Protein AF-A0A2S3ZKL9-F1 (afdb_monomer_lite)

pLDDT: mean 86.56, std 13.94, range [31.89, 98.69]

Foldseek 3Di:
DPPQDQAQEWEQDQDPPDQASIAGLAQAPSGDPDHDDPPPNVDDPVLSVLRSVLNVVVNVQCVVPVRDHPDLVSLLVSQLSQLLSQLVVLVRNFNSHAYWYPADANVNSHHPCVVVVVPDPPPPPPWDWDQDPVRDTDTDDDDDDDLLRVLVVDDPVRLCVVCVPPPLVVAADDPLDDAQEWEQAADPDAFSIFRLHQHPPCPGRDDDVVSQVDDPVLRVLRVVLNVVPNPPPDDHSCNSSSSSNSLSVSSNSSTSRHHYTPDDHHNCSSHDDPSRVSSSVSVVVV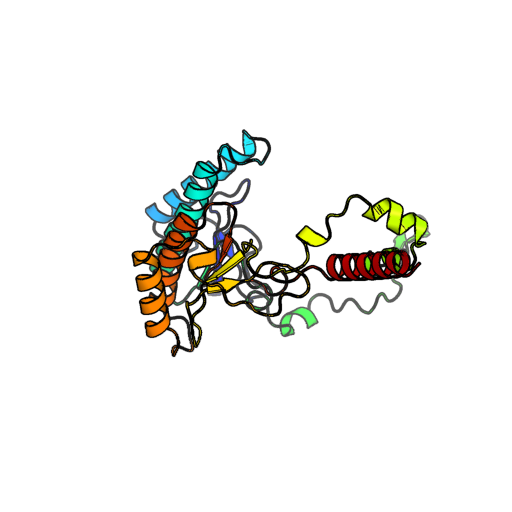VVVVVVD

Sequence (293 aa):
MNLDAYPTRVILMAEYCAGLPLWDRSPSPDAWGGPLPRGVLGLSDDLENRLVGWNSRYELLMGQNHQEWPSPAEHLAFVVDGHLLAAELQQEFGSAVVVLYLDADAERSRAPEASRASQTATPPAAAWHAVGGDGQTFSPAPPRSSIVEQMWAMPDAEFRAMTRTVDVAAWVWTPGRTPTRILLEPRDGGLPLRNRSPLLDLVDDRLEPAVLGLSGPLVGRLADWNERWIAVTEPTLGYLIDGHDLAAAVQTEVGPDIQVLFPEADRATSQPSNEMRQMLHRVQALRAADGSE

Secondary structure (DSSP, 8-state):
-------SEEEE---TT-SS-EEE--S-TT--SSBPPTTSS---HHHHHHHHHHHHHHHHHHHHTTT--S-HHHHHHHHHHHHHHHHHHHHHHGGGSEEEES---TTTTSPPGGGGGGS----TT----EEPTTS-EE-PPPPPPPHHHHHHHS-HHHHHHHHTT--GGGTB--TTPPPSEEEE---SSS-SEEE----BT----B--HHHHT--HHHHHHHHHHHHHHTT-SS--HHHHHHHHHHHHHHHHHH-TTSEEE-S---TTTTS--HHHHHHHHHHHHHHHHHTT-

Organism: NCBI:txid1259217

Structure (mmCIF, N/CA/C/O backbone):
data_AF-A0A2S3ZKL9-F1
#
_entry.id   AF-A0A2S3ZKL9-F1
#
loop_
_atom_site.group_PDB
_atom_site.id
_atom_site.type_symbol
_atom_site.label_atom_id
_atom_site.label_alt_id
_atom_site.label_comp_id
_atom_site.label_asym_id
_atom_site.label_entity_id
_atom_site.label_seq_id
_atom_site.pdbx_PDB_ins_code
_atom_site.Cartn_x
_atom_site.Cartn_y
_atom_site.Cartn_z
_atom_site.occupancy
_atom_site.B_iso_or_equiv
_atom_site.auth_seq_id
_atom_site.auth_comp_id
_atom_site.auth_asym_id
_atom_site.auth_atom_id
_atom_site.pdbx_PDB_model_num
ATOM 1 N N . MET A 1 1 ? -5.660 -30.477 23.993 1.00 31.89 1 MET A N 1
ATOM 2 C CA . MET A 1 1 ? -6.318 -29.414 23.216 1.00 31.89 1 MET A CA 1
ATOM 3 C C . MET A 1 1 ? -5.189 -28.650 22.556 1.00 31.89 1 MET A C 1
ATOM 5 O O . MET A 1 1 ? -4.508 -27.909 23.249 1.00 31.89 1 MET A O 1
ATOM 9 N N . ASN A 1 2 ? -4.873 -28.983 21.301 1.00 34.25 2 ASN A N 1
ATOM 10 C CA . ASN A 1 2 ? -3.965 -28.156 20.509 1.00 34.25 2 ASN A CA 1
ATOM 11 C C . ASN A 1 2 ? -4.710 -26.838 20.323 1.00 34.25 2 ASN A C 1
ATOM 13 O O . ASN A 1 2 ? -5.848 -26.860 19.865 1.00 34.25 2 ASN A O 1
ATOM 17 N N . LEU A 1 3 ? -4.138 -25.730 20.781 1.00 44.03 3 LEU A N 1
ATOM 18 C CA . LEU A 1 3 ? -4.583 -24.434 20.295 1.00 44.03 3 LEU A CA 1
ATOM 19 C C . LEU A 1 3 ? -4.247 -24.462 18.804 1.00 44.03 3 LEU A C 1
ATOM 21 O O . LEU A 1 3 ? -3.063 -24.488 18.470 1.00 44.03 3 LEU A O 1
ATOM 25 N N . ASP A 1 4 ? -5.254 -24.562 17.935 1.00 56.19 4 ASP A N 1
ATOM 26 C CA . ASP A 1 4 ? -5.058 -24.228 16.526 1.00 56.19 4 ASP A CA 1
ATOM 27 C C . ASP A 1 4 ? -4.389 -22.849 16.520 1.00 56.19 4 ASP A C 1
ATOM 29 O O . ASP A 1 4 ? -4.858 -21.932 17.203 1.00 56.19 4 ASP A O 1
ATOM 33 N N . ALA A 1 5 ? -3.210 -22.747 15.905 1.00 70.69 5 ALA A N 1
ATOM 34 C CA . ALA A 1 5 ? -2.391 -21.549 15.992 1.00 70.69 5 ALA A CA 1
ATOM 35 C C . ALA A 1 5 ? -3.193 -20.366 15.434 1.00 70.69 5 ALA A C 1
ATOM 37 O O . ALA A 1 5 ? -3.471 -20.304 14.240 1.00 70.69 5 ALA A O 1
ATOM 38 N N . TYR A 1 6 ? -3.617 -19.456 16.311 1.00 86.00 6 TYR A N 1
ATOM 39 C CA . TYR A 1 6 ? -4.351 -18.270 15.895 1.00 86.00 6 TYR A CA 1
ATOM 40 C C . TYR A 1 6 ? -3.386 -17.307 15.182 1.00 86.00 6 TYR A C 1
ATOM 42 O O . TYR A 1 6 ? -2.267 -17.122 15.682 1.00 86.00 6 TYR A O 1
ATOM 50 N N . PRO A 1 7 ? -3.775 -16.693 14.047 1.00 92.12 7 PRO A N 1
ATOM 51 C CA . PRO A 1 7 ? -2.887 -15.810 13.307 1.00 92.12 7 PRO A CA 1
ATOM 52 C C . PRO A 1 7 ? -2.408 -14.636 14.159 1.00 92.12 7 PRO A C 1
ATOM 54 O O . PRO A 1 7 ? -3.172 -13.984 14.858 1.00 92.12 7 PRO A O 1
ATOM 57 N N . THR A 1 8 ? -1.125 -14.336 14.056 1.00 93.19 8 THR A N 1
ATOM 58 C CA . THR A 1 8 ? -0.480 -13.114 14.555 1.00 93.19 8 THR A CA 1
ATOM 59 C C . THR A 1 8 ? -0.390 -12.031 13.481 1.00 93.19 8 THR A C 1
ATOM 61 O O . THR A 1 8 ? -0.108 -10.872 13.789 1.00 93.19 8 THR A O 1
ATOM 64 N N . ARG A 1 9 ? -0.598 -12.392 12.207 1.00 94.69 9 ARG A N 1
ATOM 65 C CA . ARG A 1 9 ? -0.552 -11.478 11.060 1.00 94.69 9 ARG A CA 1
ATOM 66 C C . ARG A 1 9 ? -1.563 -11.924 10.015 1.00 94.69 9 ARG A C 1
ATOM 68 O O . ARG A 1 9 ? -1.542 -13.081 9.601 1.00 94.69 9 ARG A O 1
ATOM 75 N N . VAL A 1 10 ? -2.402 -11.003 9.563 1.00 96.00 10 VAL A N 1
ATOM 76 C CA . VAL A 1 10 ? -3.399 -11.262 8.522 1.00 96.00 10 VAL A CA 1
ATOM 77 C C . VAL A 1 10 ? -3.278 -10.183 7.462 1.00 96.00 10 VAL A C 1
ATOM 79 O O . VAL A 1 10 ? -3.229 -9.001 7.791 1.00 96.00 10 VAL A O 1
ATOM 82 N N . ILE A 1 11 ? -3.236 -10.579 6.192 1.00 96.50 11 ILE A N 1
ATOM 83 C CA . ILE A 1 11 ? -3.301 -9.635 5.076 1.00 96.50 11 ILE A CA 1
ATOM 84 C C . ILE A 1 11 ? -4.691 -9.636 4.453 1.00 96.50 11 ILE A C 1
ATOM 86 O O . ILE A 1 11 ? -5.211 -10.690 4.085 1.00 96.50 11 ILE A O 1
ATOM 90 N N . LEU A 1 12 ? -5.259 -8.439 4.323 1.00 97.38 12 LEU A N 1
ATOM 91 C CA . LEU A 1 12 ? -6.400 -8.149 3.472 1.00 97.38 12 LEU A CA 1
ATOM 92 C C . LEU A 1 12 ? -5.893 -7.886 2.052 1.00 97.38 12 LEU A C 1
ATOM 94 O O . LEU A 1 12 ? -5.135 -6.945 1.811 1.00 97.38 12 LEU A O 1
ATOM 98 N N . MET A 1 13 ? -6.311 -8.717 1.104 1.00 94.56 13 MET A N 1
ATOM 99 C CA . MET A 1 13 ? -6.009 -8.522 -0.312 1.00 94.56 13 MET A CA 1
ATOM 100 C C . MET A 1 13 ? -7.147 -9.038 -1.175 1.00 94.56 13 MET A C 1
ATOM 102 O O . MET A 1 13 ? -7.748 -10.063 -0.868 1.00 94.56 13 MET A O 1
ATOM 106 N N . ALA A 1 14 ? -7.434 -8.320 -2.256 1.00 93.12 14 ALA A N 1
ATOM 107 C CA . ALA A 1 14 ? -8.424 -8.758 -3.222 1.00 93.12 14 ALA A CA 1
ATOM 108 C C . ALA A 1 14 ? -7.974 -10.077 -3.866 1.00 93.12 14 ALA A C 1
ATOM 110 O O . ALA A 1 14 ? -6.808 -10.212 -4.239 1.00 93.12 14 ALA A O 1
ATOM 111 N N . GLU A 1 15 ? -8.880 -11.041 -3.973 1.00 89.94 15 GLU A N 1
ATOM 112 C CA . GLU A 1 15 ? -8.554 -12.414 -4.350 1.00 89.94 15 GLU A CA 1
ATOM 113 C C . GLU A 1 15 ? -9.659 -13.014 -5.217 1.00 89.94 15 GLU A C 1
ATOM 115 O O . GLU A 1 15 ? -10.841 -12.737 -5.011 1.00 89.94 15 GLU A O 1
ATOM 120 N N . TYR A 1 16 ? -9.284 -13.862 -6.174 1.00 86.69 16 TYR A N 1
ATOM 121 C CA . TYR A 1 16 ? -10.258 -14.559 -7.009 1.00 86.69 16 TYR A CA 1
ATOM 122 C C . TYR A 1 16 ? -10.747 -15.843 -6.342 1.00 86.69 16 TYR A C 1
ATOM 124 O O . TYR A 1 16 ? -9.966 -16.643 -5.832 1.00 86.69 16 TYR A O 1
ATOM 132 N N . CYS A 1 17 ? -12.048 -16.099 -6.458 1.00 83.56 17 CYS A N 1
ATOM 133 C CA . CYS A 1 17 ? -12.722 -17.282 -5.930 1.00 83.56 17 CYS A CA 1
ATOM 134 C C . CYS A 1 17 ? -12.582 -17.435 -4.404 1.00 83.56 17 CYS A C 1
ATOM 136 O O . CYS A 1 17 ? -12.670 -18.552 -3.884 1.00 83.56 17 CYS A O 1
ATOM 138 N N . ALA A 1 18 ? -12.377 -16.331 -3.680 1.00 80.50 18 ALA A N 1
ATOM 139 C CA . ALA A 1 18 ? -12.234 -16.331 -2.230 1.00 80.50 18 ALA A CA 1
ATOM 140 C C . ALA A 1 18 ? -13.485 -15.756 -1.561 1.00 80.50 18 ALA A C 1
ATOM 142 O O . ALA A 1 18 ? -13.911 -14.638 -1.844 1.00 80.50 18 ALA A O 1
ATOM 143 N N . GLY A 1 19 ? -14.058 -16.521 -0.626 1.00 79.25 19 GLY A N 1
ATOM 144 C CA . GLY A 1 19 ? -15.182 -16.049 0.182 1.00 79.25 19 GLY A CA 1
ATOM 145 C C . GLY A 1 19 ? -14.772 -14.902 1.107 1.00 79.25 19 GLY A C 1
ATOM 146 O O . GLY A 1 19 ? -15.416 -13.861 1.113 1.00 79.25 19 GLY A O 1
ATOM 147 N N . LEU A 1 20 ? -13.684 -15.081 1.860 1.00 92.12 20 LEU A N 1
ATOM 148 C CA . LEU A 1 20 ? -13.114 -14.061 2.737 1.00 92.12 20 LEU A CA 1
ATOM 149 C C . LEU A 1 20 ? -11.711 -13.690 2.210 1.00 92.12 20 LEU A C 1
ATOM 151 O O . LEU A 1 20 ? -10.867 -14.582 2.109 1.00 92.12 20 LEU A O 1
ATOM 155 N N . PRO A 1 21 ? -11.443 -12.415 1.867 1.00 95.25 21 PRO A N 1
ATOM 156 C CA . PRO A 1 21 ? -10.188 -11.960 1.247 1.00 95.25 21 PRO A CA 1
ATOM 157 C C . PRO A 1 21 ? -9.033 -11.806 2.256 1.00 95.25 21 PRO A C 1
ATOM 159 O O . PRO A 1 21 ? -8.275 -10.837 2.218 1.00 95.25 21 PRO A O 1
ATOM 162 N N . LEU A 1 22 ? -8.930 -12.732 3.211 1.00 95.81 22 LEU A N 1
ATOM 163 C CA . LEU A 1 22 ? -7.957 -12.689 4.299 1.00 95.81 22 LEU A CA 1
ATOM 164 C C . LEU A 1 22 ? -7.012 -13.872 4.206 1.00 95.81 22 LEU A C 1
ATOM 166 O O . LEU A 1 22 ? -7.456 -15.012 4.109 1.00 95.81 22 LEU A O 1
ATOM 170 N N . TRP A 1 23 ? -5.716 -13.610 4.308 1.00 94.50 23 TRP A N 1
ATOM 171 C CA . TRP A 1 23 ? -4.699 -14.653 4.319 1.00 94.50 23 TRP A CA 1
ATOM 172 C C . TRP A 1 23 ? -3.857 -14.592 5.582 1.00 94.50 23 TRP A C 1
ATOM 174 O O . TRP A 1 23 ? -3.465 -13.512 6.028 1.00 94.50 23 TRP A O 1
ATOM 184 N N . ASP A 1 24 ? -3.516 -15.765 6.106 1.00 93.88 24 ASP A N 1
ATOM 185 C CA . ASP A 1 24 ? -2.546 -15.887 7.185 1.00 93.88 24 ASP A CA 1
ATOM 186 C C . ASP A 1 24 ? -1.135 -15.553 6.666 1.00 93.88 24 ASP A C 1
ATOM 188 O O . ASP A 1 24 ? -0.684 -16.030 5.614 1.00 93.88 24 ASP A O 1
ATOM 192 N N . ARG A 1 25 ? -0.453 -14.663 7.386 1.00 93.31 25 ARG A N 1
ATOM 193 C CA . ARG A 1 25 ? 0.933 -14.244 7.136 1.00 93.31 25 ARG A CA 1
ATOM 194 C C . ARG A 1 25 ? 1.793 -14.382 8.386 1.00 93.31 25 ARG A C 1
ATOM 196 O O . ARG A 1 25 ? 2.840 -13.745 8.492 1.00 93.31 25 ARG A O 1
ATOM 203 N N . SER A 1 26 ? 1.360 -15.183 9.354 1.00 92.88 26 SER A N 1
ATOM 204 C CA . SER A 1 26 ? 2.142 -15.466 10.545 1.00 92.88 26 SER A CA 1
ATOM 205 C C . SER A 1 26 ? 3.482 -16.116 10.205 1.00 92.88 26 SER A C 1
ATOM 207 O O . SER A 1 26 ? 3.537 -16.999 9.348 1.00 92.88 26 SER A O 1
ATOM 209 N N . PRO A 1 27 ? 4.565 -15.765 10.925 1.00 90.69 27 PRO A N 1
ATOM 210 C CA . PRO A 1 27 ? 5.861 -16.423 10.803 1.00 90.69 27 PRO A CA 1
ATOM 211 C C . PRO A 1 27 ? 5.839 -17.794 11.498 1.00 90.69 27 PRO A C 1
ATOM 213 O O . PRO A 1 27 ? 6.592 -18.054 12.436 1.00 90.69 27 PRO A O 1
ATOM 216 N N . SER A 1 28 ? 4.951 -18.679 11.051 1.00 85.75 28 SER A N 1
ATOM 217 C CA . SER A 1 28 ? 4.731 -20.014 11.600 1.00 85.75 28 SER A CA 1
ATOM 218 C C . SER A 1 28 ? 4.780 -21.054 10.480 1.00 85.75 28 SER A C 1
ATOM 220 O O . SER A 1 28 ? 4.220 -20.813 9.411 1.00 85.75 28 SER A O 1
ATOM 222 N N . PRO A 1 29 ? 5.421 -22.221 10.686 1.00 80.44 29 PRO A N 1
ATOM 223 C CA . PRO A 1 29 ? 5.305 -23.334 9.743 1.00 80.44 29 PRO A CA 1
ATOM 224 C C . PRO A 1 29 ? 3.872 -23.885 9.666 1.00 80.44 29 PRO A C 1
ATOM 226 O O . PRO A 1 29 ? 3.534 -24.536 8.683 1.00 80.44 29 PRO A O 1
ATOM 229 N N . ASP A 1 30 ? 3.050 -23.599 10.679 1.00 81.94 30 ASP A N 1
ATOM 230 C CA . ASP A 1 30 ? 1.651 -24.017 10.776 1.00 81.94 30 ASP A CA 1
ATOM 231 C C . ASP A 1 30 ? 0.679 -22.933 10.273 1.00 81.94 30 ASP A C 1
ATOM 233 O O . ASP A 1 30 ? -0.522 -23.024 10.519 1.00 81.94 30 ASP A O 1
ATOM 237 N N . ALA A 1 31 ? 1.187 -21.886 9.607 1.00 82.38 31 ALA A N 1
ATOM 238 C CA . ALA A 1 31 ? 0.352 -20.837 9.029 1.00 82.38 31 ALA A CA 1
ATOM 239 C C . ALA A 1 31 ? -0.621 -21.414 7.989 1.00 82.38 31 ALA A C 1
ATOM 241 O O . ALA A 1 31 ? -0.289 -22.329 7.227 1.00 82.38 31 ALA A O 1
ATOM 242 N N . TRP A 1 32 ? -1.830 -20.861 7.941 1.00 82.44 32 TRP A N 1
ATOM 243 C CA . TRP A 1 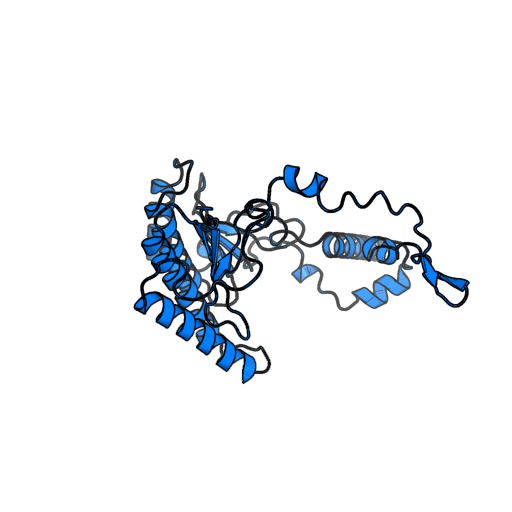32 ? -2.886 -21.364 7.069 1.00 82.44 32 TRP A CA 1
ATOM 244 C C . TRP A 1 32 ? -2.518 -21.213 5.578 1.00 82.44 32 TRP A C 1
ATOM 246 O O . TRP A 1 32 ? -2.242 -20.120 5.087 1.00 82.44 32 TRP A O 1
ATOM 256 N N . GLY A 1 33 ? -2.545 -22.319 4.826 1.00 74.00 33 GLY A N 1
ATOM 257 C CA . GLY A 1 33 ? -2.081 -22.398 3.430 1.00 74.00 33 GLY A CA 1
ATOM 258 C C . GLY A 1 33 ? -3.048 -21.871 2.358 1.00 74.00 33 GLY A C 1
ATOM 259 O O . GLY A 1 33 ? -3.022 -22.361 1.231 1.00 74.00 33 GLY A O 1
ATOM 260 N N . GLY A 1 34 ? -3.924 -20.922 2.689 1.00 84.06 34 GLY A N 1
ATOM 261 C CA . GLY A 1 34 ? -5.003 -20.439 1.818 1.00 84.06 34 GLY A CA 1
ATOM 262 C C . GLY A 1 34 ? -5.734 -19.218 2.390 1.00 84.06 34 GLY A C 1
ATOM 263 O O . GLY A 1 34 ? -5.342 -18.717 3.448 1.00 84.06 34 GLY A O 1
ATOM 264 N N . PRO A 1 35 ? -6.821 -18.760 1.744 1.00 88.62 35 PRO A N 1
ATOM 265 C CA . PRO A 1 35 ? -7.733 -17.811 2.363 1.00 88.62 35 PRO A CA 1
ATOM 266 C C . PRO A 1 35 ? -8.326 -18.393 3.652 1.00 88.62 35 PRO A C 1
ATOM 268 O O . PRO A 1 35 ? -8.670 -19.580 3.722 1.00 88.62 35 PRO A O 1
ATOM 271 N N . LEU A 1 36 ? -8.436 -17.553 4.673 1.00 91.19 36 LEU A N 1
ATOM 272 C CA . LEU A 1 36 ? -9.003 -17.904 5.967 1.00 91.19 36 LEU A CA 1
ATOM 273 C C . LEU A 1 36 ? -10.521 -18.109 5.830 1.00 91.19 36 LEU A C 1
ATOM 275 O O . LEU A 1 36 ? -11.183 -17.324 5.148 1.00 91.19 36 LEU A O 1
ATOM 279 N N . PRO A 1 37 ? -11.114 -19.140 6.457 1.00 89.56 37 PRO A N 1
ATOM 280 C CA . PRO A 1 37 ? -12.554 -19.341 6.387 1.00 89.56 37 PRO A CA 1
ATOM 281 C C . PRO A 1 37 ? -13.298 -18.344 7.284 1.00 89.56 37 PRO A C 1
ATOM 283 O O . PRO A 1 37 ? -12.782 -17.879 8.302 1.00 89.56 37 PRO A O 1
ATOM 286 N N . ARG A 1 38 ? -14.561 -18.088 6.942 1.00 92.00 38 ARG A N 1
ATOM 287 C CA . ARG A 1 38 ? -15.494 -17.330 7.784 1.00 92.00 38 ARG A CA 1
ATOM 288 C C . ARG A 1 38 ? -15.697 -17.990 9.149 1.00 92.00 38 ARG A C 1
ATOM 290 O O . ARG A 1 38 ? -15.708 -19.216 9.252 1.00 92.00 38 ARG A O 1
ATOM 297 N N . GLY A 1 39 ? -15.877 -17.175 10.182 1.00 88.94 39 GLY A N 1
ATOM 298 C CA . GLY A 1 39 ? -16.153 -17.576 11.562 1.00 88.94 39 GLY A CA 1
ATOM 299 C C . GLY A 1 39 ? -14.946 -18.103 12.346 1.00 88.94 39 GLY A C 1
ATOM 300 O O . GLY A 1 39 ? -15.047 -18.295 13.554 1.00 88.94 39 GLY A O 1
ATOM 301 N N . VAL A 1 40 ? -13.796 -18.321 11.701 1.00 89.00 40 VAL A N 1
ATOM 302 C CA . VAL A 1 40 ? -12.605 -18.908 12.351 1.00 89.00 40 VAL A CA 1
ATOM 303 C C . VAL A 1 40 ? -11.801 -17.855 13.114 1.00 89.00 40 VAL A C 1
ATOM 305 O O . VAL A 1 40 ? -11.123 -18.162 14.091 1.00 89.00 40 VAL A O 1
ATOM 308 N N . LEU A 1 41 ? -11.912 -16.597 12.690 1.00 90.00 41 LEU A N 1
ATOM 309 C CA . LEU A 1 41 ? -11.180 -15.470 13.259 1.00 90.00 41 LEU A CA 1
ATOM 310 C C . LEU A 1 41 ? -11.923 -14.793 14.416 1.00 90.00 41 LEU A C 1
ATOM 312 O O . LEU A 1 41 ? -11.339 -13.952 15.088 1.00 90.00 41 LEU A O 1
ATOM 316 N N . GLY A 1 42 ? -13.178 -15.169 14.682 1.00 91.25 42 GLY A N 1
ATOM 317 C CA . GLY A 1 42 ? -13.992 -14.532 15.722 1.00 91.25 42 GLY A CA 1
ATOM 318 C C . GLY A 1 42 ? -14.384 -13.085 15.403 1.00 91.25 42 GLY A C 1
ATOM 319 O O . GLY A 1 42 ? -14.698 -12.337 16.325 1.00 91.25 42 GLY A O 1
ATOM 320 N N . LEU A 1 43 ? -14.349 -12.706 14.121 1.00 95.00 43 LEU A N 1
ATOM 321 C CA . LEU A 1 43 ? -14.832 -11.417 13.635 1.00 95.00 43 LEU A CA 1
ATOM 322 C C . LEU A 1 43 ? -16.360 -11.344 13.717 1.00 95.00 43 LEU A C 1
ATOM 324 O O . LEU A 1 43 ? -17.050 -12.368 13.713 1.00 95.00 43 LEU A O 1
ATOM 328 N N . SER A 1 44 ? -16.896 -10.130 13.761 1.00 97.19 44 SER A N 1
ATOM 329 C CA . SER A 1 44 ? -18.333 -9.908 13.677 1.00 97.19 44 SER A CA 1
ATOM 330 C C . SER A 1 44 ? -18.882 -10.305 12.302 1.00 97.19 44 SER A C 1
ATOM 332 O O . SER A 1 44 ? -18.244 -10.113 11.263 1.00 97.19 44 SER A O 1
ATOM 334 N N . ASP A 1 45 ? -20.115 -10.820 12.283 1.00 96.75 45 ASP A N 1
ATOM 335 C CA . ASP A 1 45 ? -20.797 -11.180 11.032 1.00 96.75 45 ASP A CA 1
ATOM 336 C C . ASP A 1 45 ? -20.923 -9.977 10.082 1.00 96.75 45 ASP A C 1
ATOM 338 O O . ASP A 1 45 ? -20.875 -10.143 8.862 1.00 96.75 45 ASP A O 1
ATOM 342 N N . ASP A 1 46 ? -21.094 -8.769 10.630 1.00 97.69 46 ASP A N 1
ATOM 343 C CA . ASP A 1 46 ? -21.197 -7.534 9.851 1.00 97.69 46 ASP A CA 1
ATOM 344 C C . ASP A 1 46 ? -19.895 -7.238 9.098 1.00 97.69 46 ASP A C 1
ATOM 346 O O . ASP A 1 46 ? -19.916 -7.090 7.871 1.00 97.69 46 ASP A O 1
ATOM 350 N N . LEU A 1 47 ? -18.758 -7.245 9.801 1.00 97.88 47 LEU A N 1
ATOM 351 C CA . LEU A 1 47 ? -17.457 -6.988 9.192 1.00 97.88 47 LEU A CA 1
ATOM 352 C C . LEU A 1 47 ? -17.101 -8.060 8.156 1.00 97.88 47 LEU A C 1
ATOM 354 O O . LEU A 1 47 ? -16.688 -7.727 7.043 1.00 97.88 47 LEU A O 1
ATOM 358 N N . GLU A 1 48 ? -17.335 -9.341 8.455 1.00 97.38 48 GLU A N 1
ATOM 359 C CA . GLU A 1 48 ? -17.122 -10.405 7.470 1.00 97.38 48 GLU A CA 1
ATOM 360 C C . GLU A 1 48 ? -17.967 -10.208 6.208 1.00 97.38 48 GLU A C 1
ATOM 362 O O . GLU A 1 48 ? -17.461 -10.355 5.094 1.00 97.38 48 GLU A O 1
ATOM 367 N N . ASN A 1 49 ? -19.248 -9.857 6.352 1.00 97.00 49 ASN A N 1
ATOM 368 C CA . ASN A 1 49 ? -20.121 -9.622 5.203 1.00 97.00 49 ASN A CA 1
ATOM 369 C C . ASN A 1 49 ? -19.644 -8.433 4.360 1.00 97.00 49 ASN A C 1
ATOM 371 O O . ASN A 1 49 ? -19.720 -8.483 3.130 1.00 97.00 49 ASN A O 1
ATOM 375 N N . ARG A 1 50 ? -19.118 -7.382 4.995 1.00 97.94 50 ARG A N 1
ATOM 376 C CA . ARG A 1 50 ? -18.548 -6.226 4.293 1.00 97.94 50 ARG A CA 1
ATOM 377 C C . ARG A 1 50 ? -17.261 -6.579 3.549 1.00 97.94 50 ARG A C 1
ATOM 379 O O . ARG A 1 50 ? -17.111 -6.163 2.404 1.00 97.94 50 ARG A O 1
ATOM 386 N N . LEU A 1 51 ? -16.387 -7.403 4.131 1.00 97.88 51 LEU A N 1
ATOM 387 C CA . LEU A 1 51 ? -15.178 -7.914 3.468 1.00 97.88 51 LEU A CA 1
ATOM 388 C C . LEU A 1 51 ? -15.513 -8.794 2.258 1.00 97.88 51 LEU A C 1
ATOM 390 O O . LEU A 1 51 ? -14.928 -8.630 1.187 1.00 97.88 51 LEU A O 1
ATOM 394 N N . VAL A 1 52 ? -16.496 -9.688 2.405 1.00 96.75 52 VAL A N 1
ATOM 395 C CA . VAL A 1 52 ? -17.019 -10.513 1.302 1.00 96.75 52 VAL A CA 1
ATOM 396 C C . VAL A 1 52 ? -17.579 -9.620 0.193 1.00 96.75 52 VAL A C 1
ATOM 398 O O . VAL A 1 52 ? -17.294 -9.837 -0.985 1.00 96.75 52 VAL A O 1
ATOM 401 N N . GLY A 1 53 ? -18.365 -8.601 0.552 1.00 97.06 53 GLY A N 1
ATOM 402 C CA . GLY A 1 53 ? -18.938 -7.646 -0.397 1.00 97.06 53 GLY A CA 1
ATOM 403 C C . GLY A 1 53 ? -17.871 -6.840 -1.140 1.00 97.06 53 GLY A C 1
ATOM 404 O O . GLY A 1 53 ? -17.957 -6.685 -2.359 1.00 97.06 53 GLY A O 1
ATOM 405 N N . TRP A 1 54 ? -16.836 -6.392 -0.428 1.00 97.81 54 TRP A N 1
ATOM 406 C CA . TRP A 1 54 ? -15.679 -5.717 -1.010 1.00 97.81 54 TRP A CA 1
ATOM 407 C C . TRP A 1 54 ? -14.954 -6.622 -2.017 1.00 97.81 54 TRP A C 1
ATOM 409 O O . TRP A 1 54 ? -14.774 -6.219 -3.165 1.00 97.81 54 TRP A O 1
ATOM 419 N N . ASN A 1 55 ? -14.653 -7.880 -1.670 1.00 96.81 55 ASN A N 1
ATOM 420 C CA . ASN A 1 55 ? -14.011 -8.808 -2.611 1.00 96.81 55 ASN A CA 1
ATOM 421 C C . ASN A 1 55 ? -14.912 -9.165 -3.807 1.00 96.81 55 ASN A C 1
ATOM 423 O O . ASN A 1 55 ? -14.457 -9.235 -4.944 1.00 96.81 55 ASN A O 1
ATOM 427 N N . SER A 1 56 ? -16.218 -9.316 -3.577 1.00 95.62 56 SER A N 1
ATOM 428 C CA . SER A 1 56 ? -17.186 -9.595 -4.646 1.00 95.62 56 SER A CA 1
ATOM 429 C C . SER A 1 56 ? -17.247 -8.457 -5.672 1.00 95.62 56 SER A C 1
ATOM 431 O O . SER A 1 56 ? -17.391 -8.709 -6.869 1.00 95.62 56 SER A O 1
ATOM 433 N N . ARG A 1 57 ? -17.105 -7.198 -5.227 1.00 95.69 57 ARG A N 1
ATOM 434 C CA . ARG A 1 57 ? -16.968 -6.040 -6.124 1.00 95.69 57 ARG A CA 1
ATOM 435 C C . ARG A 1 57 ? -15.700 -6.160 -6.969 1.00 95.69 57 ARG A C 1
ATOM 437 O O . ARG A 1 57 ? -15.789 -5.968 -8.176 1.00 95.69 57 ARG A O 1
ATOM 444 N N . TYR A 1 58 ? -14.558 -6.525 -6.381 1.00 95.06 58 TYR A N 1
ATOM 445 C CA . TYR A 1 58 ? -13.323 -6.759 -7.141 1.00 95.06 58 TYR A CA 1
ATOM 446 C C . TYR A 1 58 ? -13.502 -7.822 -8.226 1.00 95.06 58 TYR A C 1
A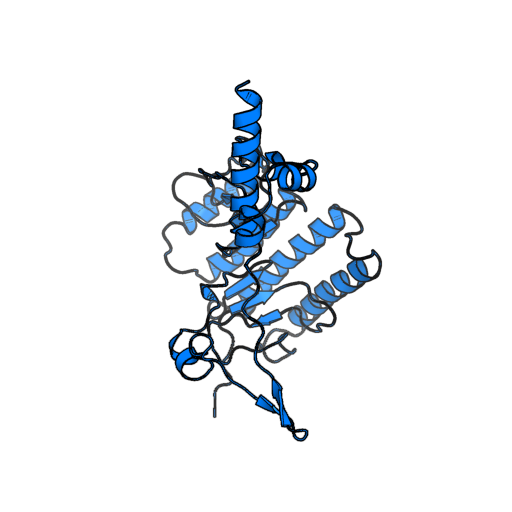TOM 448 O O . TYR A 1 58 ? -13.232 -7.551 -9.396 1.00 95.06 58 TYR A O 1
ATOM 456 N N . GLU A 1 59 ? -14.005 -9.003 -7.860 1.00 93.69 59 GLU A N 1
ATOM 457 C CA . GLU A 1 59 ? -14.193 -10.109 -8.803 1.00 93.69 59 GLU A CA 1
ATOM 458 C C . GLU A 1 59 ? -15.117 -9.724 -9.960 1.00 93.69 59 GLU A C 1
ATOM 460 O O . GLU A 1 59 ? -14.814 -10.004 -11.122 1.00 93.69 59 GLU A O 1
ATOM 465 N N . LEU A 1 60 ? -16.225 -9.042 -9.655 1.00 93.00 60 LEU A N 1
ATOM 466 C CA . LEU A 1 60 ? -17.163 -8.564 -10.663 1.00 93.00 60 LEU A CA 1
ATOM 467 C C . LEU A 1 60 ? -16.482 -7.597 -11.636 1.00 93.00 60 LEU A C 1
ATOM 469 O O . LEU A 1 60 ? -16.589 -7.766 -12.851 1.00 93.00 60 LEU A O 1
ATOM 473 N N . LEU A 1 61 ? -15.778 -6.593 -11.108 1.00 92.19 61 LEU A N 1
ATOM 474 C CA . LEU A 1 61 ? -15.166 -5.546 -11.917 1.00 92.19 61 LEU A CA 1
ATOM 475 C C . LEU A 1 61 ? -14.015 -6.084 -12.768 1.00 92.19 61 LEU A C 1
ATOM 477 O O . LEU A 1 61 ? -13.966 -5.788 -13.961 1.00 92.19 61 LEU A O 1
ATOM 481 N N . MET A 1 62 ? -13.126 -6.898 -12.198 1.00 91.25 62 MET A N 1
ATOM 482 C CA . MET A 1 62 ? -12.001 -7.473 -12.937 1.00 91.25 62 MET A CA 1
ATOM 483 C C . MET A 1 62 ? -12.447 -8.550 -13.927 1.00 91.25 62 MET A C 1
ATOM 485 O O . MET A 1 62 ? -11.919 -8.620 -15.038 1.00 91.25 62 MET A O 1
ATOM 489 N N . GLY A 1 63 ? -13.444 -9.361 -13.562 1.00 86.44 63 GLY A N 1
ATOM 490 C CA . GLY A 1 63 ? -14.007 -10.387 -14.438 1.00 86.44 63 GLY A CA 1
ATOM 491 C C . GLY A 1 63 ? -14.724 -9.802 -15.658 1.00 86.44 63 GLY A C 1
ATOM 492 O O . GLY A 1 63 ? -14.610 -10.347 -16.754 1.00 86.44 63 GLY A O 1
ATOM 493 N N . GLN A 1 64 ? -15.429 -8.678 -15.496 1.00 84.56 64 GLN A N 1
ATOM 494 C CA . GLN A 1 64 ? -16.146 -8.013 -16.592 1.00 84.56 64 GLN A CA 1
ATOM 495 C C . GLN A 1 64 ? -15.245 -7.160 -17.493 1.00 84.56 64 GLN A C 1
ATOM 497 O O . GLN A 1 64 ? -15.538 -7.023 -18.679 1.00 84.56 64 GLN A O 1
ATOM 502 N N . ASN A 1 65 ? -14.158 -6.603 -16.955 1.00 81.25 65 ASN A N 1
ATOM 503 C CA . ASN A 1 65 ? -13.306 -5.644 -17.666 1.00 81.25 65 ASN A CA 1
ATOM 504 C C . ASN A 1 65 ? -11.928 -6.210 -18.026 1.00 81.25 65 ASN A C 1
ATOM 506 O O . ASN A 1 65 ? -10.964 -5.462 -18.111 1.00 81.25 65 ASN A O 1
ATOM 510 N N . HIS A 1 66 ? -11.816 -7.524 -18.238 1.00 83.75 66 HIS A N 1
ATOM 511 C CA . HIS A 1 66 ? -10.564 -8.175 -18.650 1.00 83.75 66 HIS A CA 1
ATOM 512 C C . HIS A 1 66 ? -9.354 -7.802 -17.771 1.00 83.75 66 HIS A C 1
ATOM 514 O O . HIS A 1 66 ? -8.254 -7.617 -18.282 1.00 83.75 66 HIS A O 1
ATOM 520 N N . GLN A 1 67 ? -9.557 -7.739 -16.450 1.00 86.38 67 GLN A N 1
ATOM 521 C CA . GLN A 1 67 ? -8.544 -7.370 -15.449 1.00 86.38 67 GLN A CA 1
ATOM 522 C C . GLN A 1 67 ? -8.122 -5.889 -15.463 1.00 86.38 67 GLN A C 1
ATOM 524 O O . GLN A 1 67 ? -7.074 -5.540 -14.923 1.00 86.38 67 GLN A O 1
ATOM 529 N N . GLU A 1 68 ? -8.945 -5.005 -16.028 1.00 90.38 68 GLU A N 1
ATOM 530 C CA . GLU A 1 68 ? -8.759 -3.555 -15.958 1.00 90.38 68 GLU A CA 1
ATOM 531 C C . GLU A 1 68 ? -9.812 -2.901 -15.056 1.00 90.38 68 GLU A C 1
ATOM 533 O O . GLU A 1 68 ? -10.961 -3.336 -14.968 1.00 90.38 68 GLU A O 1
ATOM 538 N N . TRP A 1 69 ? -9.435 -1.822 -14.370 1.00 92.81 69 TRP A N 1
ATOM 539 C CA . TRP A 1 69 ? -10.399 -1.037 -13.603 1.00 92.81 69 TRP A CA 1
ATOM 540 C C . TRP A 1 69 ? -11.335 -0.266 -14.543 1.00 92.81 69 TRP A C 1
ATOM 542 O O . TRP A 1 69 ? -10.852 0.371 -15.478 1.00 92.81 69 TRP A O 1
ATOM 552 N N . PRO A 1 70 ? -12.655 -0.219 -14.271 1.00 94.31 70 PRO A N 1
ATOM 553 C CA . PRO A 1 70 ? -13.597 0.520 -15.117 1.00 94.31 70 PRO A CA 1
ATOM 554 C C . PRO A 1 70 ? -13.282 2.016 -15.213 1.00 94.31 70 PRO A C 1
ATOM 556 O O . PRO A 1 70 ? -13.615 2.672 -16.198 1.00 94.31 70 PRO A O 1
ATOM 559 N N . SER A 1 71 ? -12.698 2.581 -14.153 1.00 95.62 71 SER A N 1
ATOM 560 C CA . SER A 1 71 ? -12.220 3.959 -14.126 1.00 95.62 71 SER A CA 1
ATOM 561 C C . SER A 1 71 ? -11.185 4.167 -13.011 1.00 95.62 71 SER A C 1
ATOM 563 O O . SER A 1 71 ? -11.192 3.418 -12.029 1.00 95.62 71 SER A O 1
ATOM 565 N N . PRO A 1 72 ? -10.354 5.226 -13.093 1.00 96.44 72 PRO A N 1
ATOM 566 C CA . PRO A 1 72 ? -9.457 5.611 -12.002 1.00 96.44 72 PRO A CA 1
ATOM 567 C C . PRO A 1 72 ? -10.198 5.921 -10.692 1.00 96.44 72 PRO A C 1
ATOM 569 O O . PRO A 1 72 ? -9.717 5.585 -9.615 1.00 96.44 72 PRO A O 1
ATOM 572 N N . ALA A 1 73 ? -11.390 6.523 -10.772 1.00 97.56 73 ALA A N 1
ATOM 573 C CA . ALA A 1 73 ? -12.203 6.828 -9.594 1.00 97.56 73 ALA A CA 1
ATOM 574 C C . ALA A 1 73 ? -12.706 5.555 -8.893 1.00 97.56 73 ALA A C 1
ATOM 576 O O . ALA A 1 73 ? -12.719 5.495 -7.667 1.00 97.56 73 ALA A O 1
ATOM 577 N N . GLU A 1 74 ? -13.075 4.531 -9.666 1.00 97.06 74 GLU A N 1
ATOM 578 C CA . GLU A 1 74 ? -13.512 3.239 -9.131 1.00 97.06 74 GLU A CA 1
ATOM 579 C C . GLU A 1 74 ? -12.356 2.487 -8.465 1.00 97.06 74 GLU A C 1
ATOM 581 O O . GLU A 1 74 ? -12.520 1.959 -7.367 1.00 97.06 74 GLU A O 1
ATOM 586 N N . HIS A 1 75 ? -11.175 2.499 -9.095 1.00 97.31 75 HIS A N 1
ATOM 587 C CA . HIS A 1 75 ? -9.957 1.952 -8.500 1.00 97.31 75 HIS A CA 1
ATOM 588 C C . HIS A 1 75 ? -9.635 2.652 -7.175 1.00 97.31 75 HIS A C 1
ATOM 590 O O . HIS A 1 75 ? -9.430 1.993 -6.159 1.00 97.31 75 HIS A O 1
ATOM 596 N N . LEU A 1 76 ? -9.660 3.988 -7.166 1.00 98.31 76 LEU A N 1
ATOM 597 C CA . LEU A 1 76 ? -9.386 4.774 -5.969 1.00 98.31 76 LEU A CA 1
ATOM 598 C C . LEU A 1 76 ? -10.362 4.438 -4.838 1.00 98.31 76 LEU A C 1
ATOM 600 O O . LEU A 1 76 ? -9.928 4.150 -3.727 1.00 98.31 76 LEU A O 1
ATOM 604 N N . ALA A 1 77 ? -11.667 4.445 -5.124 1.00 98.25 77 ALA A N 1
ATOM 605 C CA . ALA A 1 77 ? -12.691 4.126 -4.135 1.00 98.25 77 ALA A CA 1
ATOM 606 C C . ALA A 1 77 ? -12.485 2.723 -3.549 1.00 98.25 77 ALA A C 1
ATOM 608 O O . ALA A 1 77 ? -12.531 2.554 -2.336 1.00 98.25 77 ALA A O 1
ATOM 609 N N . PHE A 1 78 ? -12.185 1.735 -4.395 1.00 97.88 78 PHE A N 1
ATOM 610 C CA . PHE A 1 78 ? -11.923 0.370 -3.950 1.00 97.88 78 PHE A CA 1
ATOM 611 C C . PHE A 1 78 ? -10.722 0.267 -2.997 1.00 97.88 78 PHE A C 1
ATOM 613 O O . PHE A 1 78 ? -10.800 -0.438 -1.987 1.00 97.88 78 PHE A O 1
ATOM 620 N N . VAL A 1 79 ? -9.623 0.965 -3.306 1.00 97.81 79 VAL A N 1
ATOM 621 C CA . VAL A 1 79 ? -8.411 0.945 -2.473 1.00 97.81 79 VAL A CA 1
ATOM 622 C C . VAL A 1 79 ? -8.634 1.676 -1.147 1.00 97.81 79 VAL A C 1
ATOM 624 O O . VAL A 1 79 ? -8.232 1.188 -0.092 1.00 97.81 79 VAL A O 1
ATOM 627 N N . VAL A 1 80 ? -9.330 2.816 -1.177 1.00 98.62 80 VAL A N 1
ATOM 628 C CA . VAL A 1 80 ? -9.710 3.561 0.034 1.00 98.62 80 VAL A CA 1
ATOM 629 C C . VAL A 1 80 ? -10.604 2.711 0.939 1.00 98.62 80 VAL A C 1
ATOM 631 O O . VAL A 1 80 ? -10.325 2.607 2.133 1.00 98.62 80 VAL A O 1
ATOM 634 N N . ASP A 1 81 ? -11.617 2.043 0.378 1.00 98.50 81 ASP A N 1
ATOM 635 C CA . ASP A 1 81 ? -12.486 1.125 1.125 1.00 98.50 81 ASP A CA 1
ATOM 636 C C . ASP A 1 81 ? -11.673 -0.000 1.791 1.00 98.50 81 ASP A C 1
ATOM 638 O O . ASP A 1 81 ? -11.952 -0.380 2.927 1.00 98.50 81 ASP A O 1
ATOM 642 N N . GLY A 1 82 ? -10.635 -0.507 1.115 1.00 98.31 82 GLY A N 1
ATOM 643 C CA . GLY A 1 82 ? -9.751 -1.540 1.655 1.00 98.31 82 GLY A CA 1
ATOM 644 C C . GLY A 1 82 ? -8.953 -1.085 2.882 1.00 98.31 82 GLY A C 1
ATOM 645 O O . GLY A 1 82 ? -8.881 -1.826 3.860 1.00 98.31 82 GLY A O 1
ATOM 646 N N . HIS A 1 83 ? -8.425 0.144 2.888 1.00 98.56 83 HIS A N 1
ATOM 647 C CA . HIS A 1 83 ? -7.767 0.705 4.076 1.00 98.56 83 HIS A CA 1
ATOM 648 C C . HIS A 1 83 ? -8.733 0.875 5.254 1.00 98.56 83 HIS A C 1
ATOM 650 O O . HIS A 1 83 ? -8.392 0.529 6.382 1.00 98.56 83 HIS A O 1
ATOM 656 N N . LEU A 1 84 ? -9.947 1.368 5.001 1.00 98.69 84 LEU A N 1
ATOM 657 C CA . LEU A 1 84 ? -10.951 1.542 6.055 1.00 98.69 84 LEU A CA 1
ATOM 658 C C . LEU A 1 84 ? -11.388 0.187 6.638 1.00 98.69 84 LEU A C 1
ATOM 660 O O . LEU A 1 84 ? -11.485 0.032 7.852 1.00 98.69 84 LEU A O 1
ATOM 664 N N . LEU A 1 85 ? -11.561 -0.833 5.791 1.00 98.62 85 LEU A N 1
ATOM 665 C CA . LEU A 1 85 ? -11.815 -2.205 6.243 1.00 98.62 85 LEU A CA 1
ATOM 666 C C . LEU A 1 85 ? -10.633 -2.786 7.031 1.00 98.62 85 LEU A C 1
ATOM 668 O O . LEU A 1 85 ? -10.848 -3.519 7.995 1.00 98.62 85 LEU A O 1
ATOM 672 N N . ALA A 1 86 ? -9.393 -2.452 6.664 1.00 98.56 86 ALA A N 1
ATOM 673 C CA . ALA A 1 86 ? -8.211 -2.851 7.422 1.00 98.56 86 ALA A CA 1
ATOM 674 C C . ALA A 1 86 ? -8.169 -2.201 8.819 1.00 98.56 86 ALA A C 1
ATOM 676 O O . ALA A 1 86 ? -7.805 -2.877 9.783 1.00 98.56 86 ALA A O 1
ATOM 677 N N . ALA A 1 87 ? -8.598 -0.940 8.957 1.00 98.56 87 ALA A N 1
ATOM 678 C CA . ALA A 1 87 ? -8.735 -0.272 10.254 1.00 98.56 87 ALA A CA 1
ATOM 679 C C . ALA A 1 87 ? -9.777 -0.967 11.151 1.00 98.56 87 ALA A C 1
ATOM 681 O O . ALA A 1 87 ? -9.515 -1.234 12.325 1.00 98.56 87 ALA A O 1
ATOM 682 N N . GLU A 1 88 ? -10.935 -1.327 10.594 1.00 98.44 88 GLU A N 1
ATOM 683 C CA . GLU A 1 88 ? -11.992 -2.033 11.328 1.00 98.44 88 GLU A CA 1
ATOM 684 C C . GLU A 1 88 ? -11.582 -3.457 11.731 1.00 98.44 88 GLU A C 1
ATOM 686 O O . GLU A 1 88 ? -11.781 -3.859 12.878 1.00 98.44 88 GLU A O 1
ATOM 691 N N . LEU A 1 89 ? -10.928 -4.197 10.829 1.00 98.06 89 LEU A N 1
ATOM 692 C CA . LEU A 1 89 ? -10.305 -5.485 11.150 1.00 98.06 89 LEU A CA 1
ATOM 693 C C . LEU A 1 89 ? -9.314 -5.345 12.301 1.00 98.06 89 LEU A C 1
ATOM 695 O O . LEU A 1 89 ? -9.317 -6.147 13.234 1.00 98.06 89 LEU A O 1
ATOM 699 N N . GLN A 1 90 ? -8.472 -4.314 12.250 1.00 98.19 90 GLN A N 1
ATOM 700 C CA . GLN A 1 90 ? -7.485 -4.063 13.287 1.00 98.19 90 GLN A CA 1
ATOM 701 C C . GLN A 1 90 ? -8.148 -3.768 14.636 1.00 98.19 90 GLN A C 1
ATOM 703 O O . GLN A 1 90 ? -7.651 -4.211 15.673 1.00 98.19 90 GLN A O 1
ATOM 708 N N . GLN A 1 91 ? -9.276 -3.059 14.629 1.00 97.94 91 GLN A N 1
ATOM 709 C CA . GLN A 1 91 ? -10.067 -2.799 15.824 1.00 97.94 91 GLN A CA 1
ATOM 710 C C . GLN A 1 91 ? -10.639 -4.087 16.433 1.00 97.94 91 GLN A C 1
ATOM 712 O O . GLN A 1 91 ? -10.562 -4.251 17.651 1.00 97.94 91 GLN A O 1
ATOM 717 N N . GLU A 1 92 ? -11.177 -5.002 15.621 1.00 97.38 92 GLU A N 1
ATOM 718 C CA . GLU A 1 92 ? -11.728 -6.269 16.121 1.00 97.38 92 GLU A CA 1
ATOM 719 C C . GLU A 1 92 ? -10.644 -7.238 16.616 1.00 97.38 92 GLU A C 1
ATOM 721 O O . GLU A 1 92 ? -10.811 -7.865 17.663 1.00 97.38 92 GLU A O 1
ATOM 726 N N . PHE A 1 93 ? -9.500 -7.316 15.932 1.00 96.12 93 PHE A N 1
ATOM 727 C CA . PHE A 1 93 ? -8.375 -8.141 16.380 1.00 96.12 93 PHE A CA 1
ATOM 728 C C . PHE A 1 93 ? -7.627 -7.573 17.596 1.00 96.12 93 PHE A C 1
ATOM 730 O O . PHE A 1 93 ? -6.894 -8.297 18.281 1.00 96.12 93 PHE A O 1
ATOM 737 N N . GLY A 1 94 ? -7.758 -6.272 17.859 1.00 94.75 94 GLY A N 1
ATOM 738 C CA . GLY A 1 94 ? -6.913 -5.574 18.820 1.00 94.75 94 GLY A CA 1
ATOM 739 C C . GLY A 1 94 ? -5.438 -5.603 18.404 1.00 94.75 94 GLY A C 1
ATOM 740 O O . GLY A 1 94 ? -5.108 -5.733 17.232 1.00 94.75 94 GLY A O 1
ATOM 741 N N . SER A 1 95 ? -4.512 -5.473 19.358 1.00 91.38 95 SER A N 1
ATOM 742 C CA . SER A 1 95 ? -3.065 -5.457 19.065 1.00 91.38 95 SER A CA 1
ATOM 743 C C . SER A 1 95 ? -2.430 -6.848 18.943 1.00 91.38 95 SER A C 1
ATOM 745 O O . SER A 1 95 ? -1.216 -6.948 18.793 1.00 91.38 95 SER A O 1
ATOM 747 N N . ALA A 1 96 ? -3.214 -7.922 19.076 1.00 90.31 96 ALA A N 1
ATOM 748 C CA . ALA A 1 96 ? -2.700 -9.293 19.037 1.00 90.31 96 ALA A CA 1
ATOM 749 C C . ALA A 1 96 ? -2.391 -9.770 17.608 1.00 90.31 96 ALA A C 1
ATOM 751 O O . ALA A 1 96 ? -1.510 -10.610 17.421 1.00 90.31 96 ALA A O 1
ATOM 752 N N . VAL A 1 97 ? -3.098 -9.221 16.615 1.00 94.69 97 VAL A N 1
ATOM 753 C CA . VAL A 1 97 ? -2.914 -9.526 15.192 1.00 94.69 97 VAL A CA 1
ATOM 754 C C . VAL A 1 97 ? -2.578 -8.242 14.455 1.00 94.69 97 VAL A C 1
ATOM 756 O O . VAL A 1 97 ? -3.282 -7.245 14.591 1.00 94.69 97 VAL A O 1
ATOM 759 N N . VAL A 1 98 ? -1.521 -8.261 13.651 1.00 96.12 98 VAL A N 1
ATOM 760 C CA . VAL A 1 98 ? -1.210 -7.144 12.753 1.00 96.12 98 VAL A CA 1
ATOM 761 C C . VAL A 1 98 ? -1.996 -7.314 11.458 1.00 96.12 98 VAL A C 1
ATOM 763 O O . VAL A 1 98 ? -1.830 -8.327 10.771 1.00 96.12 98 VAL A O 1
ATOM 766 N N . VAL A 1 99 ? -2.822 -6.323 11.117 1.00 97.81 99 VAL A N 1
ATOM 767 C CA . VAL A 1 99 ? -3.550 -6.279 9.844 1.00 97.81 99 VAL A CA 1
ATOM 768 C C . VAL A 1 99 ? -2.711 -5.564 8.792 1.00 97.81 99 VAL A C 1
ATOM 770 O O . VAL A 1 99 ? -2.297 -4.418 8.974 1.00 97.81 99 VAL A O 1
ATOM 773 N N . LEU A 1 100 ? -2.475 -6.257 7.684 1.00 97.00 100 LEU A N 1
ATOM 774 C CA . LEU A 1 100 ? -1.725 -5.791 6.523 1.00 97.00 100 LEU A CA 1
ATOM 775 C C . LEU A 1 100 ? -2.696 -5.531 5.366 1.00 97.00 100 LEU A C 1
ATOM 777 O O . LEU A 1 100 ? -3.687 -6.249 5.223 1.00 97.00 100 LEU A O 1
ATOM 781 N N . TYR A 1 101 ? -2.407 -4.545 4.521 1.00 96.50 101 TYR A N 1
ATOM 782 C CA . TYR A 1 101 ? -3.201 -4.256 3.326 1.00 96.50 101 TYR A CA 1
ATOM 783 C C . TYR A 1 101 ? -2.287 -3.975 2.129 1.00 96.50 101 TYR A C 1
ATOM 785 O O . TYR A 1 101 ? -1.281 -3.282 2.273 1.00 96.50 101 TYR A O 1
ATOM 793 N N . LEU A 1 102 ? -2.639 -4.528 0.960 1.00 89.06 102 LEU A N 1
ATOM 794 C CA . LEU A 1 102 ? -1.898 -4.502 -0.321 1.00 89.06 102 LEU A CA 1
ATOM 795 C C . LEU A 1 102 ? -0.533 -5.201 -0.336 1.00 89.06 102 LEU A C 1
ATOM 797 O O . LEU A 1 102 ? -0.177 -5.799 -1.350 1.00 89.06 102 LEU A O 1
ATOM 801 N N . ASP A 1 103 ? 0.231 -5.125 0.748 1.00 90.00 103 ASP A N 1
ATOM 802 C CA . ASP A 1 103 ? 1.577 -5.680 0.836 1.00 90.00 103 ASP A CA 1
ATOM 803 C C . ASP A 1 103 ? 1.849 -6.287 2.215 1.00 90.00 103 ASP A C 1
ATOM 805 O O . ASP A 1 103 ? 1.244 -5.908 3.218 1.00 90.00 103 ASP A O 1
ATOM 809 N N . ALA A 1 104 ? 2.769 -7.247 2.251 1.00 88.12 104 ALA A N 1
ATOM 810 C CA . ALA A 1 104 ? 3.269 -7.862 3.472 1.00 88.12 104 ALA A CA 1
ATOM 811 C C . ALA A 1 104 ? 4.786 -7.973 3.386 1.00 88.12 104 ALA A C 1
ATOM 813 O O . ALA A 1 104 ? 5.316 -8.451 2.387 1.00 88.12 104 ALA A O 1
ATOM 814 N N . ASP A 1 105 ? 5.485 -7.621 4.460 1.00 90.50 105 ASP A N 1
ATOM 815 C CA . ASP A 1 105 ? 6.914 -7.875 4.567 1.00 90.50 105 ASP A CA 1
ATOM 816 C C . ASP A 1 105 ? 7.149 -9.394 4.639 1.00 90.50 105 ASP A C 1
ATOM 818 O O . ASP A 1 105 ? 6.804 -10.079 5.616 1.00 90.50 105 ASP A O 1
ATOM 822 N N . ALA A 1 106 ? 7.721 -9.935 3.563 1.00 87.25 106 ALA A N 1
ATOM 823 C CA . ALA A 1 106 ? 7.983 -11.357 3.420 1.00 87.25 106 ALA A CA 1
ATOM 824 C C . ALA A 1 106 ? 9.041 -11.870 4.408 1.00 87.25 106 ALA A C 1
ATOM 826 O O . ALA A 1 106 ? 9.029 -13.057 4.742 1.00 87.25 106 ALA A O 1
ATOM 827 N N . GLU A 1 107 ? 9.955 -11.020 4.888 1.00 87.25 107 GLU A N 1
ATOM 828 C CA . GLU A 1 107 ? 10.927 -11.395 5.917 1.00 87.25 107 GLU A CA 1
ATOM 829 C C . GLU A 1 107 ? 10.232 -11.543 7.271 1.00 87.25 107 GLU A C 1
ATOM 831 O O . GLU A 1 107 ? 10.412 -12.560 7.943 1.00 87.25 107 GLU A O 1
ATOM 836 N N . ARG A 1 108 ? 9.362 -10.592 7.634 1.00 88.75 108 ARG A N 1
ATOM 837 C CA . ARG A 1 108 ? 8.571 -10.646 8.881 1.00 88.75 108 ARG A CA 1
ATOM 838 C C . ARG A 1 108 ? 7.528 -11.758 8.896 1.00 88.75 108 ARG A C 1
ATOM 840 O O . ARG A 1 108 ? 7.137 -12.215 9.967 1.00 88.75 108 ARG A O 1
ATOM 847 N N . SER A 1 109 ? 7.079 -12.183 7.720 1.00 87.25 109 SER A N 1
ATOM 848 C CA . SER A 1 109 ? 6.098 -13.262 7.552 1.00 87.25 109 SER A CA 1
ATOM 849 C C . SER A 1 109 ? 6.752 -14.647 7.444 1.00 87.25 109 SER A C 1
ATOM 851 O O . SER A 1 109 ? 6.064 -15.660 7.344 1.00 87.25 109 SER A O 1
ATOM 853 N N . ARG A 1 110 ? 8.090 -14.731 7.445 1.00 85.25 110 ARG A N 1
ATOM 854 C CA . ARG A 1 110 ? 8.814 -15.996 7.284 1.00 85.25 110 ARG A CA 1
ATOM 855 C C . ARG A 1 110 ? 8.923 -16.741 8.611 1.00 85.25 110 ARG A C 1
ATOM 857 O O . ARG A 1 110 ? 9.418 -16.205 9.598 1.00 85.25 110 ARG A O 1
ATOM 864 N N . ALA A 1 111 ? 8.552 -18.020 8.610 1.00 82.25 111 ALA A N 1
ATOM 865 C CA . ALA A 1 111 ? 8.796 -18.904 9.745 1.00 82.25 111 ALA A CA 1
ATOM 866 C C . ALA A 1 111 ? 10.305 -19.009 10.079 1.00 82.25 111 ALA A C 1
ATOM 868 O O . ALA A 1 111 ? 11.121 -19.113 9.154 1.00 82.25 111 ALA A O 1
ATOM 869 N N . PRO A 1 112 ? 10.699 -19.036 11.369 1.00 75.75 112 PRO A N 1
ATOM 870 C CA . PRO A 1 112 ? 12.091 -19.222 11.775 1.00 75.75 112 PRO A CA 1
ATOM 871 C C . PRO A 1 112 ? 12.722 -20.479 11.155 1.00 75.75 112 PRO A C 1
ATOM 873 O O . PRO A 1 112 ? 12.128 -21.560 11.145 1.00 75.75 112 PRO A O 1
ATOM 876 N N . GLU A 1 113 ? 13.965 -20.357 10.676 1.00 60.88 113 GLU A N 1
ATOM 877 C CA . GLU A 1 113 ? 14.673 -21.399 9.909 1.00 60.88 113 GLU A CA 1
ATOM 878 C C . GLU A 1 113 ? 14.862 -22.735 10.647 1.00 60.88 113 GLU A C 1
ATOM 880 O O . GLU A 1 113 ? 15.114 -23.755 10.002 1.00 60.88 113 GLU A O 1
ATOM 885 N N . ALA A 1 114 ? 14.653 -22.779 11.969 1.00 52.09 114 ALA A N 1
ATOM 886 C CA . ALA A 1 114 ? 14.669 -24.014 12.753 1.00 52.09 114 ALA A CA 1
ATOM 887 C C . ALA A 1 114 ? 13.688 -25.086 12.224 1.00 52.09 114 ALA A C 1
ATOM 889 O O . ALA A 1 114 ? 13.916 -26.275 12.440 1.00 52.09 114 ALA A O 1
ATOM 890 N N . SER A 1 115 ? 12.652 -24.692 11.470 1.00 45.75 115 SER A N 1
ATOM 891 C CA . SER A 1 115 ? 11.688 -25.620 10.859 1.00 45.75 115 SER A CA 1
ATOM 892 C C . SER A 1 115 ? 12.095 -26.135 9.461 1.00 45.75 115 SER A C 1
ATOM 894 O O . SER A 1 115 ? 11.587 -27.155 8.998 1.00 45.75 115 SER A O 1
ATOM 896 N N . ARG A 1 116 ? 13.078 -25.510 8.787 1.00 41.19 116 ARG A N 1
ATOM 897 C CA . ARG A 1 116 ? 13.589 -25.983 7.478 1.00 41.19 116 ARG A CA 1
ATOM 898 C C . ARG A 1 116 ? 14.585 -27.135 7.582 1.00 41.19 116 ARG A C 1
ATOM 900 O O . ARG A 1 116 ? 14.759 -27.872 6.616 1.00 41.19 116 ARG A O 1
ATOM 907 N N . ALA A 1 117 ? 15.189 -27.355 8.750 1.00 41.91 117 ALA A N 1
ATOM 908 C CA . ALA A 1 117 ? 16.076 -28.501 8.956 1.00 41.91 117 ALA A CA 1
ATOM 909 C C . ALA A 1 117 ? 15.349 -29.858 8.831 1.00 41.91 117 ALA A C 1
ATOM 911 O O . ALA A 1 117 ? 16.000 -30.872 8.600 1.00 41.91 117 ALA A O 1
ATOM 912 N N . SER A 1 118 ? 14.012 -29.881 8.935 1.00 43.28 118 SER A N 1
ATOM 913 C CA . SER A 1 118 ? 13.210 -31.106 8.789 1.00 43.28 118 SER A CA 1
ATOM 914 C C . SER A 1 118 ? 12.432 -31.202 7.470 1.00 43.28 118 SER A C 1
ATOM 916 O O . SER A 1 118 ? 11.894 -32.263 7.167 1.00 43.28 118 SER A O 1
ATOM 918 N N . GLN A 1 119 ? 12.399 -30.146 6.649 1.00 44.50 119 GLN A N 1
ATOM 919 C CA . GLN A 1 119 ? 11.777 -30.170 5.323 1.00 44.50 119 GLN A CA 1
ATOM 920 C C . GLN A 1 119 ? 12.663 -29.401 4.337 1.00 44.50 119 GLN A C 1
ATOM 922 O O . GLN A 1 119 ? 12.638 -28.177 4.259 1.00 44.50 119 GLN A O 1
ATOM 927 N N . THR A 1 120 ? 13.456 -30.155 3.573 1.00 39.78 120 THR A N 1
ATOM 928 C CA . THR A 1 120 ? 14.349 -29.697 2.494 1.00 39.78 120 THR A CA 1
ATOM 929 C C . THR A 1 120 ? 15.591 -28.904 2.922 1.00 39.78 120 THR A C 1
ATOM 931 O O . THR A 1 120 ? 15.885 -27.826 2.414 1.00 39.78 120 THR A O 1
ATOM 934 N N . ALA A 1 121 ? 16.478 -29.560 3.673 1.00 36.91 121 ALA A N 1
ATOM 935 C CA . ALA A 1 121 ? 17.846 -29.607 3.167 1.00 36.91 121 ALA A CA 1
ATOM 936 C C . ALA A 1 121 ? 17.789 -30.396 1.852 1.00 36.91 121 ALA A C 1
ATOM 938 O O . ALA A 1 121 ? 17.941 -31.613 1.848 1.00 36.91 121 ALA A O 1
ATOM 939 N N . THR A 1 122 ? 17.471 -29.733 0.739 1.00 38.62 122 THR A N 1
ATOM 940 C CA . THR A 1 122 ? 17.847 -30.268 -0.566 1.00 38.62 122 THR A CA 1
ATOM 941 C C . THR A 1 122 ? 19.372 -30.254 -0.539 1.00 38.62 122 THR A C 1
ATOM 943 O O . THR A 1 122 ? 19.946 -29.161 -0.542 1.00 38.62 122 THR A O 1
ATOM 946 N N . PRO A 1 123 ? 20.056 -31.409 -0.413 1.00 38.94 123 PRO A N 1
ATOM 947 C CA . PRO A 1 123 ? 21.503 -31.423 -0.561 1.00 38.94 123 PRO A CA 1
ATOM 948 C C . PRO A 1 123 ? 21.827 -30.769 -1.911 1.00 38.94 123 PRO A C 1
ATOM 950 O O . PRO A 1 123 ? 21.054 -30.967 -2.854 1.00 38.94 123 PRO A O 1
ATOM 953 N N . PRO A 1 124 ? 22.905 -29.973 -2.021 1.00 43.06 124 PRO A N 1
ATOM 954 C CA . PRO A 1 124 ? 23.257 -29.286 -3.263 1.00 43.06 124 PRO A CA 1
ATOM 955 C C . PRO A 1 124 ? 23.239 -30.305 -4.391 1.00 43.06 124 PRO A C 1
ATOM 957 O O . PRO A 1 124 ? 24.074 -31.197 -4.340 1.00 43.06 124 PRO A O 1
ATOM 960 N N . ALA A 1 125 ? 22.245 -30.208 -5.291 1.00 48.16 125 ALA A N 1
ATOM 961 C CA . ALA A 1 125 ? 21.867 -31.172 -6.329 1.00 48.16 125 ALA A CA 1
ATOM 962 C C . ALA A 1 125 ? 22.821 -32.374 -6.442 1.00 48.16 125 ALA A C 1
ATOM 964 O O . ALA A 1 125 ? 23.582 -32.498 -7.400 1.00 48.16 125 ALA A O 1
ATOM 965 N N . ALA A 1 126 ? 22.824 -33.248 -5.432 1.00 49.16 126 ALA A N 1
ATOM 966 C CA . ALA A 1 126 ? 23.614 -34.459 -5.496 1.00 49.16 126 ALA A CA 1
ATOM 967 C C . ALA A 1 126 ? 22.847 -35.324 -6.482 1.00 49.16 126 ALA A C 1
ATOM 969 O O . ALA A 1 126 ? 21.668 -35.572 -6.259 1.00 49.16 126 ALA A O 1
ATOM 970 N N . ALA A 1 127 ? 23.471 -35.646 -7.611 1.00 57.41 127 ALA A N 1
ATOM 971 C CA . ALA A 1 127 ? 22.885 -36.347 -8.744 1.00 57.41 127 ALA A CA 1
ATOM 972 C C . ALA A 1 127 ? 22.014 -37.542 -8.309 1.00 57.41 127 ALA A C 1
ATOM 974 O O . ALA A 1 127 ? 22.507 -38.648 -8.098 1.00 57.41 127 ALA A O 1
ATOM 975 N N . TRP A 1 128 ? 20.707 -37.320 -8.156 1.00 62.28 128 TRP A N 1
ATOM 976 C CA . TRP A 1 128 ? 19.755 -38.405 -7.973 1.00 62.28 128 TRP A CA 1
ATOM 977 C C . TRP A 1 128 ? 19.418 -38.948 -9.358 1.00 62.28 128 TRP A C 1
ATOM 979 O O . TRP A 1 128 ? 19.062 -38.194 -10.265 1.00 62.28 128 TRP A O 1
ATOM 989 N N . HIS A 1 129 ? 19.542 -40.261 -9.510 1.00 67.00 129 HIS A N 1
ATOM 990 C CA . HIS A 1 129 ? 19.169 -40.991 -10.713 1.00 67.00 129 HIS A CA 1
ATOM 991 C C . HIS A 1 129 ? 17.957 -41.861 -10.382 1.00 67.00 129 HIS A C 1
ATOM 993 O O . HIS A 1 129 ? 18.017 -42.671 -9.457 1.00 67.00 129 HIS A O 1
ATOM 999 N N . ALA A 1 130 ? 16.859 -41.697 -11.117 1.00 70.31 130 ALA A N 1
ATOM 1000 C CA . ALA A 1 130 ? 15.693 -42.570 -11.005 1.00 70.31 130 ALA A CA 1
ATOM 1001 C C . ALA A 1 130 ? 15.692 -43.551 -12.177 1.00 70.31 130 ALA A C 1
ATOM 1003 O O . ALA A 1 130 ? 15.825 -43.126 -13.319 1.00 70.31 130 ALA A O 1
ATOM 1004 N N . VAL A 1 131 ? 15.543 -44.849 -11.914 1.00 77.25 131 VAL A N 1
ATOM 1005 C CA . VAL A 1 131 ? 15.453 -45.873 -12.965 1.00 77.25 131 VAL A CA 1
ATOM 1006 C C . VAL A 1 131 ? 13.990 -46.283 -13.116 1.00 77.25 131 VAL A C 1
ATOM 1008 O O . VAL A 1 131 ? 13.383 -46.775 -12.165 1.00 77.25 131 VAL A O 1
ATOM 1011 N N . GLY A 1 132 ? 13.415 -46.038 -14.292 1.00 76.81 132 GLY A N 1
ATOM 1012 C CA . GLY A 1 132 ? 12.069 -46.463 -14.660 1.00 76.81 132 GLY A CA 1
ATOM 1013 C C . GLY A 1 132 ? 11.953 -47.987 -14.725 1.00 76.81 132 GLY A C 1
ATOM 1014 O O . GLY A 1 132 ? 12.947 -48.699 -14.863 1.00 76.81 132 GLY A O 1
ATOM 1015 N N . GLY A 1 133 ? 10.726 -48.511 -14.642 1.00 72.50 133 GLY A N 1
ATOM 1016 C CA . GLY A 1 133 ? 10.465 -49.958 -14.736 1.00 72.50 133 GLY A CA 1
ATOM 1017 C C . GLY A 1 133 ? 10.857 -50.588 -16.084 1.00 72.50 133 GLY A C 1
ATOM 1018 O O . GLY A 1 133 ? 10.915 -51.808 -16.198 1.00 72.50 133 GLY A O 1
ATOM 1019 N N . ASP A 1 134 ? 11.148 -49.760 -17.085 1.00 82.44 134 ASP A N 1
ATOM 1020 C CA . ASP A 1 134 ? 11.687 -50.098 -18.404 1.00 82.44 134 ASP A CA 1
ATOM 1021 C C . ASP A 1 134 ? 13.229 -50.041 -18.472 1.00 82.44 134 ASP A C 1
ATOM 1023 O O . ASP A 1 134 ? 13.814 -50.281 -19.528 1.00 82.44 134 ASP A O 1
ATOM 1027 N N . GLY A 1 135 ? 13.895 -49.726 -17.357 1.00 77.88 135 GLY A N 1
ATOM 1028 C CA . GLY A 1 135 ? 15.345 -49.576 -17.265 1.00 77.88 135 GLY A CA 1
ATOM 1029 C C . GLY A 1 135 ? 15.874 -48.207 -17.699 1.00 77.88 135 GLY A C 1
ATOM 1030 O O . GLY A 1 135 ? 17.092 -48.029 -17.726 1.00 77.88 135 GLY A O 1
ATOM 1031 N N . GLN A 1 136 ? 15.015 -47.233 -18.029 1.00 76.00 136 GLN A N 1
ATOM 1032 C CA . GLN A 1 136 ? 15.476 -45.888 -18.381 1.00 76.00 136 GLN A CA 1
ATOM 1033 C C . GLN A 1 136 ? 15.887 -45.086 -17.150 1.00 76.00 136 GLN A C 1
ATOM 1035 O O . GLN A 1 136 ? 15.134 -44.967 -16.187 1.00 76.00 136 GLN A O 1
ATOM 1040 N N . THR A 1 137 ? 17.069 -44.479 -17.202 1.00 78.06 137 THR A N 1
ATOM 1041 C CA . THR A 1 137 ? 17.574 -43.631 -16.122 1.00 78.06 137 THR A CA 1
ATOM 1042 C C . THR A 1 137 ? 17.220 -42.169 -16.378 1.00 78.06 137 THR A C 1
ATOM 1044 O O . THR A 1 137 ? 17.753 -41.537 -17.289 1.00 78.06 137 THR A O 1
ATOM 1047 N N . PHE A 1 138 ? 16.370 -41.602 -15.532 1.00 69.56 138 PHE A N 1
ATOM 1048 C CA . PHE A 1 138 ? 16.097 -40.174 -15.467 1.00 69.56 138 PHE A CA 1
ATOM 1049 C C . PHE A 1 138 ? 17.129 -39.501 -14.568 1.00 69.56 138 PHE A C 1
ATOM 1051 O O . PHE A 1 138 ? 17.337 -39.901 -13.422 1.00 69.56 138 PHE A O 1
ATOM 1058 N N . SER A 1 139 ? 17.765 -38.462 -15.098 1.00 68.75 139 SER A N 1
ATOM 1059 C CA . SER A 1 139 ? 18.673 -37.591 -14.351 1.00 68.75 139 SER A CA 1
ATOM 1060 C C . SER A 1 139 ? 18.182 -36.155 -14.508 1.00 68.75 139 SER A C 1
ATOM 1062 O O . SER A 1 139 ? 17.722 -35.809 -15.603 1.00 68.75 139 SER A O 1
ATOM 1064 N N . PRO A 1 140 ? 18.254 -35.310 -13.466 1.00 64.75 140 PRO A N 1
ATOM 1065 C CA . PRO A 1 140 ? 17.920 -33.903 -13.618 1.00 64.75 140 PRO A CA 1
ATOM 1066 C C . PRO A 1 140 ? 18.835 -33.278 -14.676 1.00 64.75 140 PRO A C 1
ATOM 1068 O O . PRO A 1 140 ? 20.046 -33.508 -14.682 1.00 64.75 140 PRO A O 1
ATOM 1071 N N . ALA A 1 141 ? 18.246 -32.505 -15.591 1.00 64.88 141 ALA A N 1
ATOM 1072 C CA . ALA A 1 141 ? 19.019 -31.688 -16.516 1.00 64.88 141 ALA A CA 1
ATOM 1073 C C . ALA A 1 141 ? 19.946 -30.754 -15.713 1.00 64.88 141 ALA A C 1
ATOM 1075 O O . ALA A 1 141 ? 19.567 -30.339 -14.611 1.00 64.88 141 ALA A O 1
ATOM 1076 N N . PRO A 1 142 ? 21.138 -30.404 -16.235 1.00 63.22 142 PRO A N 1
ATOM 1077 C CA . PRO A 1 142 ? 21.969 -29.395 -15.594 1.00 63.22 142 PRO A CA 1
ATOM 1078 C C . PRO A 1 142 ? 21.137 -28.124 -15.365 1.00 63.22 142 PRO A C 1
ATOM 1080 O O . PRO A 1 142 ? 20.287 -27.798 -16.207 1.00 63.22 142 PRO A O 1
ATOM 1083 N N . PRO A 1 143 ? 21.333 -27.427 -14.230 1.00 67.00 143 PRO A N 1
ATOM 1084 C CA . PRO A 1 143 ? 20.579 -26.221 -13.935 1.00 67.00 143 PRO A CA 1
ATOM 1085 C C . PRO A 1 143 ? 20.733 -25.249 -15.103 1.00 67.00 143 PRO A C 1
ATOM 1087 O O . PRO A 1 143 ? 21.845 -24.975 -15.559 1.00 67.00 143 PRO A O 1
ATOM 1090 N N . ARG A 1 144 ? 19.601 -24.776 -15.632 1.00 69.69 144 ARG A N 1
ATOM 1091 C CA . ARG A 1 144 ? 19.609 -23.735 -16.661 1.00 69.69 144 ARG A CA 1
ATOM 1092 C C . ARG A 1 144 ? 20.296 -22.505 -16.075 1.00 69.69 144 ARG A C 1
ATOM 1094 O O . ARG A 1 144 ? 20.023 -22.158 -14.927 1.00 69.69 144 ARG A O 1
ATOM 1101 N N . SER A 1 145 ? 21.145 -21.853 -16.867 1.00 77.12 145 SER A N 1
ATOM 1102 C CA . SER A 1 145 ? 21.728 -20.562 -16.502 1.00 77.12 145 SER A CA 1
ATOM 1103 C C . SER A 1 145 ? 20.618 -19.598 -16.084 1.00 77.12 145 SER A C 1
ATOM 1105 O O . SER A 1 145 ? 19.553 -19.572 -16.706 1.00 77.12 145 SER A O 1
ATOM 1107 N N . SER A 1 146 ? 20.847 -18.820 -15.035 1.00 82.12 146 SER A N 1
ATOM 1108 C CA . SER A 1 146 ? 19.919 -17.783 -14.586 1.00 82.12 146 SER A CA 1
ATOM 1109 C C . SER A 1 146 ? 19.666 -16.750 -15.690 1.00 82.12 146 SER A C 1
ATOM 1111 O O . SER A 1 146 ? 20.480 -16.583 -16.599 1.00 82.12 146 SER A O 1
ATOM 1113 N N . ILE A 1 147 ? 18.547 -16.021 -15.606 1.00 80.19 147 ILE A N 1
ATOM 1114 C CA . ILE A 1 147 ? 18.236 -14.925 -16.545 1.00 80.19 147 ILE A CA 1
ATOM 1115 C C . ILE A 1 147 ? 19.390 -13.917 -16.585 1.00 80.19 147 ILE A C 1
ATOM 1117 O O . ILE A 1 147 ? 19.802 -13.484 -17.654 1.00 80.19 147 ILE A O 1
ATOM 1121 N N . VAL A 1 148 ? 19.967 -13.623 -15.422 1.00 82.88 148 VAL A N 1
ATOM 1122 C CA . VAL A 1 148 ? 21.159 -12.788 -15.261 1.00 82.88 148 VAL A CA 1
ATOM 1123 C C . VAL A 1 148 ? 22.357 -13.311 -16.064 1.00 82.88 148 VAL A C 1
ATOM 1125 O O . VAL A 1 148 ? 22.974 -12.558 -16.814 1.00 82.88 148 VAL A O 1
ATOM 1128 N N . GLU A 1 149 ? 22.695 -14.593 -15.929 1.00 84.06 149 GLU A N 1
ATOM 1129 C CA . GLU A 1 149 ? 23.835 -15.193 -16.636 1.00 84.06 149 GLU A CA 1
ATOM 1130 C C . GLU A 1 149 ? 23.604 -15.227 -18.148 1.00 84.06 149 GLU A C 1
ATOM 1132 O O . GLU A 1 149 ? 24.511 -14.916 -18.919 1.00 84.06 149 GLU A O 1
ATOM 1137 N N . GLN A 1 150 ? 22.379 -15.547 -18.574 1.00 85.44 150 GLN A N 1
ATOM 1138 C CA . GLN A 1 150 ? 21.990 -15.498 -19.984 1.00 85.44 150 GLN A CA 1
ATOM 1139 C C . GLN A 1 150 ? 22.117 -14.076 -20.533 1.00 85.44 150 GLN A C 1
ATOM 1141 O O . GLN A 1 150 ? 22.686 -13.870 -21.605 1.00 85.44 150 GLN A O 1
ATOM 1146 N N . MET A 1 151 ? 21.645 -13.085 -19.771 1.00 83.81 151 MET A N 1
ATOM 1147 C CA . MET A 1 151 ? 21.755 -11.684 -20.139 1.00 83.81 151 MET A CA 1
ATOM 1148 C C . MET A 1 151 ? 23.197 -11.235 -20.260 1.00 83.81 151 MET A C 1
ATOM 1150 O O . MET A 1 151 ? 23.440 -10.437 -21.142 1.00 83.81 151 MET A O 1
ATOM 1154 N N . TRP A 1 152 ? 24.139 -11.702 -19.438 1.00 82.56 152 TRP A N 1
ATOM 1155 C CA . TRP A 1 152 ? 25.563 -11.353 -19.563 1.00 82.56 152 TRP A CA 1
ATOM 1156 C C . TRP A 1 152 ? 26.259 -12.058 -20.724 1.00 82.56 152 TRP A C 1
ATOM 1158 O O . TRP A 1 152 ? 27.085 -11.449 -21.400 1.00 82.56 152 TRP A O 1
ATOM 1168 N N . ALA A 1 153 ? 25.912 -13.319 -20.978 1.00 86.25 153 ALA A N 1
ATOM 1169 C CA . ALA A 1 153 ? 26.466 -14.091 -22.085 1.00 86.25 153 ALA A CA 1
ATOM 1170 C C . ALA A 1 153 ? 25.984 -13.598 -23.463 1.00 86.25 153 ALA A C 1
ATOM 1172 O O . ALA A 1 153 ? 26.624 -13.878 -24.476 1.00 86.25 153 ALA A O 1
ATOM 1173 N N . MET A 1 154 ? 24.868 -12.862 -23.507 1.00 89.44 154 MET A N 1
ATOM 1174 C CA . MET A 1 154 ? 24.296 -12.312 -24.734 1.00 89.44 154 MET A CA 1
ATOM 1175 C C . MET A 1 154 ? 25.264 -11.323 -25.416 1.00 89.44 154 MET A C 1
ATOM 1177 O O . MET A 1 154 ? 25.769 -10.421 -24.740 1.00 89.44 154 MET A O 1
ATOM 1181 N N . PRO A 1 155 ? 25.505 -11.423 -26.737 1.00 93.50 155 PRO A N 1
ATOM 1182 C CA . PRO A 1 155 ? 26.277 -10.436 -27.493 1.00 93.50 155 PRO A CA 1
ATOM 1183 C C . PRO A 1 155 ? 25.663 -9.030 -27.437 1.00 93.50 155 PRO A C 1
ATOM 1185 O O . PRO A 1 155 ? 24.442 -8.879 -27.450 1.00 93.50 155 PRO A O 1
ATOM 1188 N N . ASP A 1 156 ? 26.492 -7.981 -27.462 1.00 92.00 156 ASP A N 1
ATOM 1189 C CA . ASP A 1 156 ? 26.021 -6.587 -27.364 1.00 92.00 156 ASP A CA 1
ATOM 1190 C C . ASP A 1 156 ? 25.000 -6.213 -28.443 1.00 92.00 156 ASP A C 1
ATOM 1192 O O . ASP A 1 156 ? 24.028 -5.520 -28.154 1.00 92.00 156 ASP A O 1
ATOM 1196 N N . ALA A 1 157 ? 25.184 -6.683 -29.681 1.00 90.38 157 ALA A N 1
ATOM 1197 C CA . ALA A 1 157 ? 24.253 -6.407 -30.776 1.00 90.38 157 ALA A CA 1
ATOM 1198 C C . ALA A 1 157 ? 22.856 -7.000 -30.519 1.00 90.38 157 ALA A C 1
ATOM 1200 O O . ALA A 1 157 ? 21.845 -6.352 -30.790 1.00 90.38 157 ALA A O 1
ATOM 1201 N N . GLU A 1 158 ? 22.804 -8.211 -29.961 1.00 90.62 158 GLU A N 1
ATOM 1202 C CA . GLU A 1 158 ? 21.558 -8.893 -29.607 1.00 90.62 158 GLU A CA 1
ATOM 1203 C C . GLU A 1 158 ? 20.893 -8.216 -28.405 1.00 90.62 158 GLU A C 1
ATOM 1205 O O . GLU A 1 158 ? 19.706 -7.893 -28.450 1.00 90.62 158 GLU A O 1
ATOM 1210 N N . PHE A 1 159 ? 21.681 -7.886 -27.380 1.00 90.81 159 PHE A N 1
ATOM 1211 C CA . PHE A 1 159 ? 21.190 -7.174 -26.206 1.00 90.81 159 PHE A CA 1
ATOM 1212 C C . PHE A 1 159 ? 20.611 -5.805 -26.584 1.00 90.81 159 PHE A C 1
ATOM 1214 O O . PHE A 1 159 ? 19.498 -5.475 -26.182 1.00 90.81 159 PHE A O 1
ATOM 1221 N N . ARG A 1 160 ? 21.300 -5.038 -27.441 1.00 87.69 160 ARG A N 1
ATOM 1222 C CA . ARG A 1 160 ? 20.806 -3.753 -27.966 1.00 87.69 160 ARG A CA 1
ATOM 1223 C C . ARG A 1 160 ? 19.485 -3.905 -28.711 1.00 87.69 160 ARG A C 1
ATOM 1225 O O . ARG A 1 160 ? 18.599 -3.071 -28.536 1.00 87.69 160 ARG A O 1
ATOM 1232 N N . ALA A 1 161 ? 19.351 -4.942 -29.540 1.00 87.88 161 ALA A N 1
ATOM 1233 C CA . ALA A 1 161 ? 18.112 -5.208 -30.261 1.00 87.88 161 ALA A CA 1
ATOM 1234 C C . ALA A 1 161 ? 16.957 -5.503 -29.291 1.00 87.88 161 ALA A C 1
ATOM 1236 O O . ALA A 1 161 ? 15.879 -4.927 -29.443 1.00 87.88 161 ALA A O 1
ATOM 1237 N N . MET A 1 162 ? 17.207 -6.318 -28.261 1.00 87.81 162 MET A N 1
ATOM 1238 C CA . MET A 1 162 ? 16.231 -6.662 -27.223 1.00 87.81 162 MET A CA 1
ATOM 1239 C C . MET A 1 162 ? 15.824 -5.449 -26.373 1.00 87.81 162 MET A C 1
ATOM 1241 O O . MET A 1 162 ? 14.650 -5.284 -26.054 1.00 87.81 162 MET A O 1
ATOM 1245 N N . THR A 1 163 ? 16.769 -4.573 -26.021 1.00 88.19 163 THR A N 1
ATOM 1246 C CA . THR A 1 163 ? 16.517 -3.449 -25.105 1.00 88.19 163 THR A CA 1
ATOM 1247 C C . THR A 1 163 ? 16.205 -2.126 -25.803 1.00 88.19 163 THR A C 1
ATOM 1249 O O . THR A 1 163 ? 16.121 -1.089 -25.145 1.00 88.19 163 THR A O 1
ATOM 1252 N N . ARG A 1 164 ? 16.048 -2.107 -27.133 1.00 84.25 164 ARG A N 1
ATOM 1253 C CA . ARG A 1 164 ? 15.870 -0.864 -27.907 1.00 84.25 164 ARG A CA 1
ATOM 1254 C C . ARG A 1 164 ? 14.645 -0.055 -27.473 1.00 84.25 164 ARG A C 1
ATOM 1256 O O . ARG A 1 164 ? 14.684 1.171 -27.513 1.00 84.25 164 ARG A O 1
ATOM 1263 N N . THR A 1 165 ? 13.571 -0.734 -27.085 1.00 84.38 165 THR A N 1
ATOM 1264 C CA .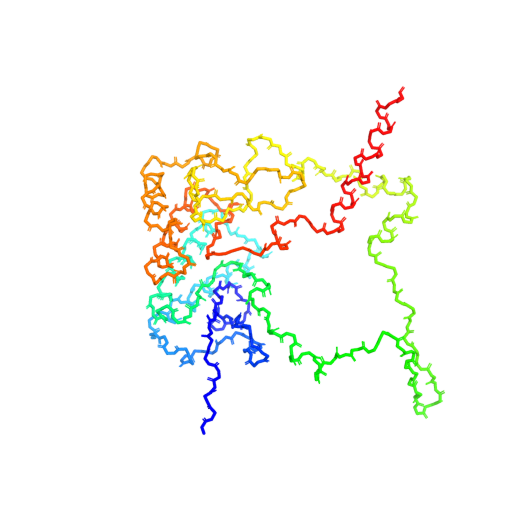 THR A 1 165 ? 12.301 -0.121 -26.668 1.00 84.38 165 THR A CA 1
ATOM 1265 C C . THR A 1 165 ? 12.185 0.045 -25.156 1.00 84.38 165 THR A C 1
ATOM 1267 O O . THR A 1 165 ? 11.158 0.517 -24.678 1.00 84.38 165 THR A O 1
ATOM 1270 N N . VAL A 1 166 ? 13.208 -0.349 -24.390 1.00 84.50 166 VAL A N 1
ATOM 1271 C CA . VAL A 1 166 ? 13.195 -0.207 -22.934 1.00 84.50 166 VAL A CA 1
ATOM 1272 C C . VAL A 1 166 ? 13.388 1.264 -22.580 1.00 84.50 166 VAL A C 1
ATOM 1274 O O . VAL A 1 166 ? 14.452 1.854 -22.817 1.00 84.50 166 VAL A O 1
ATOM 1277 N N . ASP A 1 167 ? 12.358 1.847 -21.974 1.00 85.31 167 ASP A N 1
ATOM 1278 C CA . ASP A 1 167 ? 12.440 3.172 -21.376 1.00 85.31 167 ASP A CA 1
ATOM 1279 C C . ASP A 1 167 ? 13.197 3.101 -20.045 1.00 85.31 167 ASP A C 1
ATOM 1281 O O . ASP A 1 167 ? 12.627 2.903 -18.977 1.00 85.31 167 ASP A O 1
ATOM 1285 N N . VAL A 1 168 ? 14.518 3.254 -20.116 1.00 84.50 168 VAL A N 1
ATOM 1286 C CA . VAL A 1 168 ? 15.397 3.296 -18.937 1.00 84.50 168 VAL A CA 1
ATOM 1287 C C . VAL A 1 168 ? 14.994 4.417 -17.977 1.00 84.50 168 VAL A C 1
ATOM 1289 O O . VAL A 1 168 ? 15.093 4.233 -16.766 1.00 84.50 168 VAL A O 1
ATOM 1292 N N . ALA A 1 169 ? 14.512 5.557 -18.484 1.00 84.88 169 ALA A N 1
ATOM 1293 C CA . ALA A 1 169 ? 14.129 6.680 -17.633 1.00 84.88 169 ALA A CA 1
ATOM 1294 C C . ALA A 1 169 ? 12.904 6.346 -16.768 1.00 84.88 169 ALA A C 1
ATOM 1296 O O . ALA A 1 169 ? 12.741 6.920 -15.694 1.00 8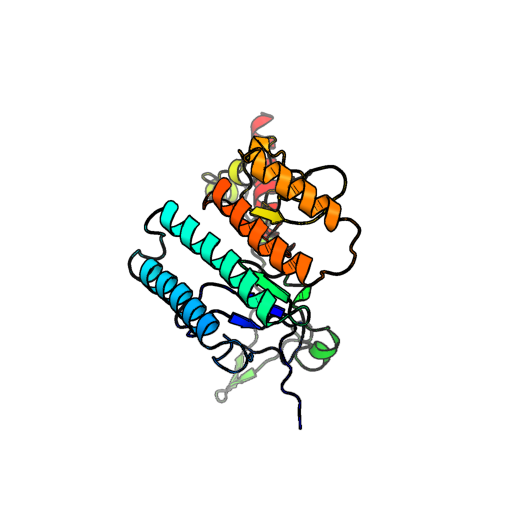4.88 169 ALA A O 1
ATOM 1297 N N . ALA A 1 170 ? 12.073 5.379 -17.169 1.00 86.38 170 ALA A N 1
ATOM 1298 C CA . ALA A 1 170 ? 10.971 4.897 -16.344 1.00 86.38 170 ALA A CA 1
ATOM 1299 C C . ALA A 1 170 ? 11.438 4.159 -15.074 1.00 86.38 170 ALA A C 1
ATOM 1301 O O . ALA A 1 170 ? 10.689 4.122 -14.101 1.00 86.38 170 ALA A O 1
ATOM 1302 N N . TRP A 1 171 ? 12.663 3.623 -15.061 1.00 87.38 171 TRP A N 1
ATOM 1303 C CA . TRP A 1 171 ? 13.176 2.758 -13.990 1.00 87.38 171 TRP A CA 1
ATOM 1304 C C . TRP A 1 171 ? 14.284 3.385 -13.142 1.00 87.38 171 TRP A C 1
ATOM 1306 O O . TRP A 1 171 ? 14.734 2.772 -12.176 1.00 87.38 171 TRP A O 1
ATOM 1316 N N . VAL A 1 172 ? 14.732 4.588 -13.491 1.00 88.44 172 VAL A N 1
ATOM 1317 C CA . VAL A 1 172 ? 15.781 5.319 -12.772 1.00 88.44 172 VAL A CA 1
ATOM 1318 C C . VAL A 1 172 ? 15.152 6.475 -12.005 1.00 88.44 172 VAL A C 1
ATOM 1320 O O . VAL A 1 172 ? 14.251 7.159 -12.500 1.00 88.44 172 VAL A O 1
ATOM 1323 N N . TRP A 1 173 ? 15.614 6.687 -10.778 1.00 89.25 173 TRP A N 1
ATOM 1324 C CA . TRP A 1 173 ? 15.168 7.806 -9.967 1.00 89.25 173 TRP A CA 1
ATOM 1325 C C . TRP A 1 173 ? 15.644 9.150 -10.533 1.00 89.25 173 TRP A C 1
ATOM 1327 O O . TRP A 1 173 ? 16.784 9.304 -10.969 1.00 89.25 173 TRP A O 1
ATOM 1337 N N . THR A 1 174 ? 14.762 10.149 -10.478 1.00 85.69 174 THR A N 1
ATOM 1338 C CA . THR A 1 174 ? 15.070 11.547 -10.795 1.00 85.69 174 THR A CA 1
ATOM 1339 C C . THR A 1 174 ? 14.396 12.471 -9.774 1.00 85.69 174 THR A C 1
ATOM 1341 O O . THR A 1 174 ? 13.259 12.189 -9.376 1.00 85.69 174 THR A O 1
ATOM 1344 N N . PRO A 1 175 ? 15.026 13.593 -9.373 1.00 82.75 175 PRO A N 1
ATOM 1345 C CA . PRO A 1 175 ? 14.406 14.564 -8.473 1.00 82.75 175 PRO A CA 1
ATOM 1346 C C . PRO A 1 175 ? 13.034 15.039 -8.970 1.00 82.75 175 PRO A C 1
ATOM 1348 O O . PRO A 1 175 ? 12.853 15.296 -10.159 1.00 82.75 175 PRO A O 1
ATOM 1351 N N . GLY A 1 176 ? 12.068 15.158 -8.055 1.00 80.12 176 GLY A N 1
ATOM 1352 C CA . GLY A 1 176 ? 10.706 15.617 -8.361 1.00 80.12 176 GLY A CA 1
ATOM 1353 C C . GLY A 1 176 ? 9.801 14.583 -9.039 1.00 80.12 176 GLY A C 1
ATOM 1354 O O . GLY A 1 176 ? 8.656 14.902 -9.349 1.00 80.12 176 GLY A O 1
ATOM 1355 N N . ARG A 1 177 ? 10.274 13.351 -9.266 1.00 85.69 177 ARG A N 1
ATOM 1356 C CA . ARG A 1 177 ? 9.445 12.276 -9.819 1.00 85.69 177 ARG A CA 1
ATOM 1357 C C . ARG A 1 177 ? 8.337 11.876 -8.843 1.00 85.69 177 ARG A C 1
ATOM 1359 O O . ARG A 1 177 ? 8.605 11.622 -7.669 1.00 85.69 177 ARG A O 1
ATOM 1366 N N . THR A 1 178 ? 7.122 11.732 -9.362 1.00 88.81 178 THR A N 1
ATOM 1367 C CA . THR A 1 178 ? 5.988 11.162 -8.629 1.00 88.81 178 THR A CA 1
ATOM 1368 C C . THR A 1 178 ? 6.290 9.714 -8.218 1.00 88.81 178 THR A C 1
ATOM 1370 O O . THR A 1 178 ? 6.703 8.916 -9.068 1.00 88.81 178 THR A O 1
ATOM 1373 N N . PRO A 1 179 ? 6.123 9.350 -6.935 1.00 92.75 179 PRO A N 1
ATOM 1374 C CA . PRO A 1 179 ? 6.333 7.979 -6.492 1.00 92.75 179 PRO A CA 1
ATOM 1375 C C . PRO A 1 179 ? 5.226 7.055 -7.007 1.00 92.75 179 PRO A C 1
ATOM 1377 O O . PRO A 1 179 ? 4.114 7.494 -7.269 1.00 92.75 179 PRO A O 1
ATOM 1380 N N . THR A 1 180 ? 5.517 5.760 -7.102 1.00 93.50 180 THR A N 1
ATOM 1381 C CA . THR A 1 180 ? 4.512 4.715 -7.367 1.00 93.50 180 THR A CA 1
ATOM 1382 C C . THR A 1 180 ? 4.064 4.007 -6.090 1.00 93.50 180 THR A C 1
ATOM 1384 O O . THR A 1 180 ? 2.998 3.399 -6.057 1.00 93.50 180 THR A O 1
ATOM 1387 N N . ARG A 1 181 ? 4.876 4.077 -5.027 1.00 94.88 181 ARG A N 1
ATOM 1388 C CA . ARG A 1 181 ? 4.604 3.475 -3.716 1.00 94.88 181 ARG A CA 1
ATOM 1389 C C . ARG A 1 181 ? 5.073 4.408 -2.606 1.00 94.88 181 ARG A C 1
ATOM 1391 O O . ARG A 1 181 ? 6.195 4.924 -2.662 1.00 94.88 181 ARG A O 1
ATOM 1398 N N . ILE A 1 182 ? 4.239 4.592 -1.591 1.00 95.62 182 ILE A N 1
ATOM 1399 C CA . ILE A 1 182 ? 4.521 5.412 -0.413 1.00 95.62 182 ILE A CA 1
ATOM 1400 C C . ILE A 1 182 ? 4.253 4.572 0.825 1.00 95.62 182 ILE A C 1
ATOM 1402 O O . ILE A 1 182 ? 3.156 4.060 0.984 1.00 95.62 182 ILE A O 1
ATOM 1406 N N . LEU A 1 183 ? 5.229 4.458 1.719 1.00 96.25 183 LEU A N 1
ATOM 1407 C CA . LEU A 1 183 ? 5.029 3.860 3.035 1.00 96.25 183 LEU A CA 1
ATOM 1408 C C . LEU A 1 183 ? 4.743 4.958 4.064 1.00 96.25 183 LEU A C 1
ATOM 1410 O O . LEU A 1 183 ? 5.530 5.902 4.185 1.00 96.25 183 LEU A O 1
ATOM 1414 N N . LEU A 1 184 ? 3.640 4.813 4.800 1.00 96.62 184 LEU A N 1
ATOM 1415 C CA . LEU A 1 184 ? 3.326 5.614 5.980 1.00 96.62 184 LEU A CA 1
ATOM 1416 C C . LEU A 1 184 ? 4.091 5.045 7.186 1.00 96.62 184 LEU A C 1
ATOM 1418 O O . LEU A 1 184 ? 3.767 3.978 7.697 1.00 96.62 184 LEU A O 1
ATOM 1422 N N . GLU A 1 185 ? 5.129 5.746 7.634 1.00 94.50 185 GLU A N 1
ATOM 1423 C CA . GLU A 1 185 ? 6.015 5.302 8.715 1.00 94.50 185 GLU A CA 1
ATOM 1424 C C . GLU A 1 185 ? 6.533 6.517 9.501 1.00 94.50 185 GLU A C 1
ATOM 1426 O O . GLU A 1 185 ? 7.071 7.444 8.881 1.00 94.50 185 GLU A O 1
ATOM 1431 N N . PRO A 1 186 ? 6.417 6.533 10.847 1.00 94.50 186 PRO A N 1
ATOM 1432 C CA . PRO A 1 186 ? 6.958 7.619 11.651 1.00 94.50 186 PRO A CA 1
ATOM 1433 C C . PRO A 1 186 ? 8.454 7.825 11.401 1.00 94.50 186 PRO A C 1
ATOM 1435 O O . PRO A 1 186 ? 9.213 6.869 11.206 1.00 94.50 186 PRO A O 1
ATOM 1438 N N . ARG A 1 187 ? 8.902 9.082 11.381 1.00 92.50 187 ARG A N 1
ATOM 1439 C CA . ARG A 1 187 ? 10.311 9.411 11.130 1.00 92.50 187 ARG A CA 1
ATOM 1440 C C . ARG A 1 187 ? 10.721 10.763 11.686 1.00 92.50 187 ARG A C 1
ATOM 1442 O O . ARG A 1 187 ? 9.933 11.709 11.712 1.00 92.50 187 ARG A O 1
ATOM 1449 N N . ASP A 1 188 ? 12.006 10.869 12.007 1.00 88.94 188 ASP A N 1
ATOM 1450 C CA . ASP A 1 188 ? 12.633 12.138 12.363 1.00 88.94 188 ASP A CA 1
ATOM 1451 C C . ASP A 1 188 ? 12.733 13.068 11.151 1.00 88.94 188 ASP A C 1
ATOM 1453 O O . ASP A 1 188 ? 13.159 12.666 10.062 1.00 88.94 188 ASP A O 1
ATOM 1457 N N . GLY A 1 189 ? 12.394 14.340 11.375 1.00 79.75 189 GLY A N 1
ATOM 1458 C CA . GLY A 1 189 ? 12.684 15.432 10.448 1.00 79.75 189 GLY A CA 1
ATOM 1459 C C . GLY A 1 189 ? 11.891 15.397 9.140 1.00 79.75 189 GLY A C 1
ATOM 1460 O O . GLY A 1 189 ? 12.491 15.361 8.067 1.00 79.75 189 GLY A O 1
ATOM 1461 N N . GLY A 1 190 ? 10.560 15.449 9.221 1.00 83.94 190 GLY A N 1
ATOM 1462 C CA . GLY A 1 190 ? 9.676 15.581 8.062 1.00 83.94 190 GLY A CA 1
ATOM 1463 C C . GLY A 1 190 ? 8.292 14.983 8.306 1.00 83.94 190 GLY A C 1
ATOM 1464 O O . GLY A 1 190 ? 7.916 14.706 9.445 1.00 83.94 190 GLY A O 1
ATOM 1465 N N . LEU A 1 191 ? 7.544 14.774 7.220 1.00 90.94 191 LEU A N 1
ATOM 1466 C CA . LEU A 1 191 ? 6.299 14.004 7.243 1.00 90.94 191 LEU A CA 1
ATOM 1467 C C . LEU A 1 191 ? 6.584 12.496 7.327 1.00 90.94 191 LEU A C 1
ATOM 1469 O O . LEU A 1 191 ? 7.622 12.052 6.831 1.00 90.94 191 LEU A O 1
ATOM 1473 N N . PRO A 1 192 ? 5.663 11.688 7.882 1.00 95.44 192 PRO A N 1
ATOM 1474 C CA . PRO A 1 192 ? 5.821 10.243 8.044 1.00 95.44 192 PRO A CA 1
ATOM 1475 C C . PRO A 1 192 ? 5.617 9.473 6.725 1.00 95.44 192 PRO A C 1
ATOM 1477 O O . PRO A 1 192 ? 4.958 8.443 6.695 1.00 95.44 192 PRO A O 1
ATOM 1480 N N . LEU A 1 193 ? 6.133 9.980 5.605 1.00 94.81 193 LEU A N 1
ATOM 1481 C CA . LEU A 1 193 ? 5.976 9.385 4.279 1.00 94.81 193 LEU A CA 1
ATOM 1482 C C . LEU A 1 193 ? 7.347 9.020 3.711 1.00 94.81 193 LEU A C 1
ATOM 1484 O O . LEU A 1 193 ? 8.285 9.827 3.729 1.00 94.81 193 LEU A O 1
ATOM 1488 N N . ARG A 1 194 ? 7.462 7.792 3.202 1.00 93.62 194 ARG A N 1
ATOM 1489 C CA . ARG A 1 194 ? 8.681 7.279 2.574 1.00 93.62 194 ARG A CA 1
ATOM 1490 C C . ARG A 1 194 ? 8.411 6.803 1.159 1.00 93.62 194 ARG A C 1
ATOM 1492 O O . ARG A 1 194 ? 7.510 6.002 0.933 1.00 93.62 194 ARG A O 1
ATOM 1499 N N . ASN A 1 195 ? 9.228 7.246 0.214 1.00 93.06 195 ASN A N 1
ATOM 1500 C CA . ASN A 1 195 ? 9.226 6.730 -1.143 1.00 93.06 195 ASN A CA 1
ATOM 1501 C C . ASN A 1 195 ? 9.705 5.271 -1.135 1.00 93.06 195 ASN A C 1
ATOM 1503 O O . ASN A 1 195 ? 10.815 4.963 -0.694 1.00 93.06 195 ASN A O 1
ATOM 1507 N N . ARG A 1 196 ? 8.850 4.374 -1.622 1.00 93.81 196 ARG A N 1
ATOM 1508 C CA . ARG A 1 196 ? 9.133 2.942 -1.792 1.00 93.81 196 ARG A CA 1
ATOM 1509 C C . ARG A 1 196 ? 9.013 2.512 -3.251 1.00 93.81 196 ARG A C 1
ATOM 1511 O O . ARG A 1 196 ? 8.807 1.338 -3.544 1.00 93.81 196 ARG A O 1
ATOM 1518 N N . SER A 1 197 ? 9.128 3.466 -4.173 1.00 93.12 197 SER A N 1
ATOM 1519 C CA . SER A 1 197 ? 9.144 3.170 -5.603 1.00 93.12 197 SER A CA 1
ATOM 1520 C C . SER A 1 197 ? 10.361 2.295 -5.928 1.00 93.12 197 SER A C 1
ATOM 1522 O O . SER A 1 197 ? 11.471 2.653 -5.526 1.00 93.12 197 SER A O 1
ATOM 1524 N N . PRO A 1 198 ? 10.198 1.192 -6.678 1.00 91.38 198 PRO A N 1
ATOM 1525 C CA . PRO A 1 198 ? 11.286 0.278 -7.019 1.00 91.38 198 PRO A CA 1
ATOM 1526 C C . PRO A 1 198 ? 12.146 0.851 -8.155 1.00 91.38 198 PRO A C 1
ATOM 1528 O O . PRO A 1 198 ? 12.207 0.305 -9.255 1.00 91.38 198 PRO A O 1
ATOM 1531 N N . LEU A 1 199 ? 12.787 1.989 -7.894 1.00 91.00 199 LEU A N 1
ATOM 1532 C CA . LEU A 1 199 ? 13.622 2.716 -8.845 1.00 91.00 199 LEU A CA 1
ATOM 1533 C C . LEU A 1 199 ? 15.103 2.484 -8.547 1.00 91.00 199 LEU A C 1
ATOM 1535 O O . LEU A 1 199 ? 15.524 2.412 -7.392 1.00 91.00 199 LEU A O 1
ATOM 1539 N N . LEU A 1 200 ? 15.897 2.379 -9.610 1.00 88.25 200 LEU A N 1
ATOM 1540 C CA . LEU A 1 200 ? 17.350 2.364 -9.518 1.00 88.25 200 LEU A CA 1
ATOM 1541 C C . LEU A 1 200 ? 17.843 3.728 -9.013 1.00 88.25 200 LEU A C 1
ATOM 1543 O O . LEU A 1 200 ? 17.279 4.762 -9.372 1.00 88.25 200 LEU A O 1
ATOM 1547 N N . ASP A 1 201 ? 18.897 3.714 -8.197 1.00 85.44 201 ASP A N 1
ATOM 1548 C CA . ASP A 1 201 ? 19.569 4.910 -7.669 1.00 85.44 201 ASP A CA 1
ATOM 1549 C C . ASP A 1 201 ? 18.675 5.840 -6.824 1.00 85.44 201 ASP A C 1
ATOM 1551 O O . ASP A 1 201 ? 18.965 7.027 -6.669 1.00 85.44 201 ASP A O 1
ATOM 1555 N N . LEU A 1 202 ? 17.596 5.312 -6.233 1.00 86.31 202 LEU A N 1
ATOM 1556 C CA . LEU A 1 202 ? 16.830 6.028 -5.212 1.00 86.31 202 LEU A CA 1
ATOM 1557 C C . LEU A 1 202 ? 17.704 6.219 -3.959 1.00 86.31 202 LEU A C 1
ATOM 1559 O O . LEU A 1 202 ? 17.877 5.300 -3.160 1.00 86.31 202 LEU A O 1
ATOM 1563 N N . VAL A 1 203 ? 18.277 7.415 -3.813 1.00 80.69 203 VAL A N 1
ATOM 1564 C CA . VAL A 1 203 ? 19.206 7.765 -2.721 1.00 80.69 203 VAL A CA 1
ATOM 1565 C C . VAL A 1 203 ? 18.528 8.412 -1.513 1.00 80.69 203 VAL A C 1
ATOM 1567 O O . VAL A 1 203 ? 19.065 8.338 -0.410 1.00 80.69 203 VAL A O 1
ATOM 1570 N N . ASP A 1 204 ? 17.367 9.037 -1.714 1.00 82.69 204 ASP A N 1
ATOM 1571 C CA . ASP A 1 204 ? 16.580 9.678 -0.661 1.00 82.69 204 ASP A CA 1
ATOM 1572 C C . ASP A 1 204 ? 15.118 9.235 -0.768 1.00 82.69 204 ASP A C 1
ATOM 1574 O O . ASP A 1 204 ? 14.484 9.371 -1.817 1.00 82.69 204 ASP A O 1
ATOM 1578 N N . ASP A 1 205 ? 14.596 8.683 0.326 1.00 85.75 205 ASP A N 1
ATOM 1579 C CA . ASP A 1 205 ? 13.213 8.234 0.428 1.00 85.75 205 ASP A CA 1
ATOM 1580 C C . ASP A 1 205 ? 12.270 9.310 0.977 1.00 85.75 205 ASP A C 1
ATOM 1582 O O . ASP A 1 205 ? 11.089 9.042 1.188 1.00 85.75 205 ASP A O 1
ATOM 1586 N N . ARG A 1 206 ? 12.755 10.526 1.238 1.00 87.88 206 ARG A N 1
ATOM 1587 C CA . ARG A 1 206 ? 11.916 11.641 1.683 1.00 87.88 206 ARG A CA 1
ATOM 1588 C C . ARG A 1 206 ? 10.979 12.096 0.574 1.00 87.88 206 ARG A C 1
ATOM 1590 O O . ARG A 1 206 ? 11.348 12.191 -0.595 1.00 87.88 206 ARG A O 1
ATOM 1597 N N . LEU A 1 207 ? 9.747 12.395 0.972 1.00 87.38 207 LEU A N 1
ATOM 1598 C CA . LEU A 1 207 ? 8.723 12.944 0.098 1.00 87.38 207 LEU A CA 1
ATOM 1599 C C . LEU A 1 207 ? 8.278 14.295 0.637 1.00 87.38 207 LEU A C 1
ATOM 1601 O O . LEU A 1 207 ? 7.815 14.407 1.772 1.00 87.38 207 LEU A O 1
ATOM 1605 N N . GLU A 1 208 ? 8.400 15.312 -0.207 1.00 80.62 208 GLU A N 1
ATOM 1606 C CA . GLU A 1 208 ? 7.870 16.636 0.082 1.00 80.62 208 GLU A CA 1
ATOM 1607 C C . GLU A 1 208 ? 6.359 16.652 -0.196 1.00 80.62 208 GLU A C 1
ATOM 1609 O O . GLU A 1 208 ? 5.938 16.214 -1.271 1.00 80.62 208 GLU A O 1
ATOM 1614 N N . PRO A 1 209 ? 5.517 17.194 0.700 1.00 78.06 209 PRO A N 1
ATOM 1615 C CA . PRO A 1 209 ? 4.066 17.211 0.496 1.00 78.06 209 PRO A CA 1
ATOM 1616 C C . PRO A 1 209 ? 3.639 17.939 -0.785 1.00 78.06 209 PRO A C 1
ATOM 1618 O O . PRO A 1 209 ? 2.661 17.548 -1.416 1.00 78.06 209 PRO A O 1
ATOM 1621 N N . ALA A 1 210 ? 4.406 18.944 -1.223 1.00 79.69 210 ALA A N 1
ATOM 1622 C CA . ALA A 1 210 ? 4.161 19.646 -2.482 1.00 79.69 210 ALA A CA 1
ATOM 1623 C C . ALA A 1 210 ? 4.315 18.742 -3.720 1.00 79.69 210 ALA A C 1
ATOM 1625 O O . ALA A 1 210 ? 3.618 18.953 -4.708 1.00 79.69 210 ALA A O 1
ATOM 1626 N N . VAL A 1 211 ? 5.186 17.724 -3.668 1.00 82.94 211 VAL A N 1
ATOM 1627 C CA . VAL A 1 211 ? 5.357 16.738 -4.756 1.00 82.94 211 VAL A CA 1
ATOM 1628 C C . VAL A 1 211 ? 4.125 15.842 -4.876 1.00 82.94 211 VAL A C 1
ATOM 1630 O O . VAL A 1 211 ? 3.782 15.402 -5.968 1.00 82.94 211 VAL A O 1
ATOM 1633 N N . LEU A 1 212 ? 3.454 15.592 -3.753 1.00 88.44 212 LEU A N 1
ATOM 1634 C CA . LEU A 1 212 ? 2.273 14.737 -3.664 1.00 88.44 212 LEU A CA 1
ATOM 1635 C C . LEU A 1 212 ? 0.955 15.504 -3.829 1.00 88.44 212 LEU A C 1
ATOM 1637 O O . LEU A 1 212 ? -0.094 14.880 -3.935 1.00 88.44 212 LEU A O 1
ATOM 1641 N N . GLY A 1 213 ? 0.994 16.839 -3.832 1.00 91.06 213 GLY A N 1
ATOM 1642 C CA . GLY A 1 213 ? -0.207 17.669 -3.915 1.00 91.06 213 GLY A CA 1
ATOM 1643 C C . GLY A 1 213 ? -1.113 17.586 -2.682 1.00 91.06 213 GLY A C 1
ATOM 1644 O O . GLY A 1 213 ? -2.305 17.858 -2.805 1.00 91.06 213 GLY A O 1
ATOM 1645 N N . LEU A 1 214 ? -0.571 17.222 -1.510 1.00 95.19 214 LEU A N 1
ATOM 1646 C CA . LEU A 1 214 ? -1.378 17.037 -0.299 1.00 95.19 214 LEU A CA 1
ATOM 1647 C C . LEU A 1 214 ? -1.949 18.361 0.219 1.00 95.19 214 LEU A C 1
ATOM 1649 O O . LEU A 1 214 ? -1.281 19.401 0.235 1.00 95.19 214 LEU A O 1
ATOM 1653 N N . SER A 1 215 ? -3.179 18.302 0.711 1.00 96.94 215 SER A N 1
ATOM 1654 C CA . SER A 1 215 ? -3.883 19.417 1.320 1.00 96.94 215 SER A CA 1
ATOM 1655 C C . SER A 1 215 ? -3.250 19.814 2.659 1.00 96.94 215 SER A C 1
ATOM 1657 O O . SER A 1 215 ? -2.766 18.982 3.427 1.00 96.94 215 SER A O 1
ATOM 1659 N N . GLY A 1 216 ? -3.291 21.110 2.987 1.00 96.25 216 GLY A N 1
ATOM 1660 C CA . GLY A 1 216 ? -2.820 21.617 4.284 1.00 96.25 216 GLY A CA 1
ATOM 1661 C C . GLY A 1 216 ? -3.437 20.897 5.499 1.00 96.25 216 GLY A C 1
ATOM 1662 O O . GLY A 1 216 ? -2.695 20.551 6.419 1.00 96.25 216 GLY A O 1
ATOM 1663 N N . PRO A 1 217 ? -4.758 20.615 5.514 1.00 97.50 217 PRO A N 1
ATOM 1664 C CA . PRO A 1 217 ? -5.379 19.826 6.576 1.00 97.50 217 PRO A CA 1
ATOM 1665 C C . PRO A 1 217 ? -4.799 18.414 6.727 1.00 97.50 217 PRO A C 1
ATOM 1667 O O . PRO A 1 217 ? -4.541 17.987 7.853 1.00 97.50 217 PRO A O 1
ATOM 1670 N N . LEU A 1 218 ? -4.565 17.690 5.626 1.00 97.81 218 LEU A N 1
ATOM 1671 C CA . LEU A 1 218 ? -3.978 16.350 5.693 1.00 97.81 218 LEU A CA 1
ATOM 1672 C C . LEU A 1 218 ? -2.512 16.395 6.140 1.00 97.81 218 LEU A C 1
ATOM 1674 O O . LEU A 1 218 ? -2.100 15.577 6.960 1.00 97.81 218 LEU A O 1
ATOM 1678 N N . VAL A 1 219 ? -1.745 17.382 5.672 1.00 97.12 219 VAL A N 1
ATOM 1679 C CA . VAL A 1 219 ? -0.368 17.623 6.132 1.00 97.12 219 VAL A CA 1
ATOM 1680 C C . VAL A 1 219 ? -0.320 17.847 7.647 1.00 97.12 219 VAL A C 1
ATOM 1682 O O . VAL A 1 219 ? 0.543 17.278 8.312 1.00 97.12 219 VAL A O 1
ATOM 1685 N N . GLY A 1 220 ? -1.267 18.608 8.209 1.00 96.81 220 GLY A N 1
ATOM 1686 C CA . GLY A 1 220 ? -1.397 18.782 9.660 1.00 96.81 220 GLY A CA 1
ATOM 1687 C C . GLY A 1 220 ? -1.648 17.459 10.390 1.00 96.81 220 GLY A C 1
ATOM 1688 O O . GLY A 1 220 ? -0.921 17.120 11.317 1.00 96.81 220 GLY A O 1
ATOM 1689 N N . ARG A 1 221 ? -2.603 16.651 9.907 1.00 97.75 221 ARG A N 1
ATOM 1690 C CA . ARG A 1 221 ? -2.893 15.321 10.480 1.00 97.75 221 ARG A CA 1
ATOM 1691 C C . ARG A 1 221 ? -1.686 14.380 10.436 1.00 97.75 221 ARG A C 1
ATOM 1693 O O . ARG A 1 221 ? -1.451 13.648 11.392 1.00 97.75 221 ARG A O 1
ATOM 1700 N N . LEU A 1 222 ? -0.929 14.392 9.337 1.00 97.50 222 LEU A N 1
ATOM 1701 C CA . LEU A 1 222 ? 0.298 13.607 9.185 1.00 97.50 222 LEU A CA 1
ATOM 1702 C C . LEU A 1 222 ? 1.369 14.028 10.199 1.00 97.50 222 LEU A C 1
ATOM 1704 O O . LEU A 1 222 ? 2.035 13.165 10.769 1.00 97.50 222 LEU A O 1
ATOM 1708 N N . ALA A 1 223 ? 1.529 15.332 10.435 1.00 96.38 223 ALA A N 1
ATOM 1709 C CA . ALA A 1 223 ? 2.466 15.847 11.429 1.00 96.38 223 ALA A CA 1
ATOM 1710 C C . ALA A 1 223 ? 2.069 15.428 12.854 1.00 96.38 223 ALA A C 1
ATOM 1712 O O . ALA A 1 223 ? 2.904 14.877 13.571 1.00 96.38 223 ALA A O 1
ATOM 1713 N N . ASP A 1 224 ? 0.795 15.595 13.219 1.00 96.69 224 ASP A N 1
ATOM 1714 C CA . ASP A 1 224 ? 0.269 15.215 14.538 1.00 96.69 224 ASP A CA 1
ATOM 1715 C C . ASP A 1 224 ? 0.420 13.707 14.800 1.00 96.69 224 ASP A C 1
ATOM 1717 O O . ASP A 1 224 ? 0.793 13.280 15.896 1.00 96.69 224 ASP A O 1
ATOM 1721 N N . TRP A 1 225 ? 0.141 12.879 13.786 1.00 97.25 225 TRP A N 1
ATOM 1722 C CA . TRP A 1 225 ? 0.319 11.430 13.875 1.00 97.25 225 TRP A CA 1
ATOM 1723 C C . TRP A 1 225 ? 1.799 11.057 14.023 1.00 97.25 225 TRP A C 1
ATOM 1725 O O . TRP A 1 225 ? 2.138 10.233 14.871 1.00 97.25 225 TRP A O 1
ATOM 1735 N N . ASN A 1 226 ? 2.696 11.693 13.261 1.00 96.69 226 ASN A N 1
ATOM 1736 C CA . ASN A 1 226 ? 4.134 11.459 13.381 1.00 96.69 226 ASN A CA 1
ATOM 1737 C C . ASN A 1 226 ? 4.643 11.808 14.786 1.00 96.69 226 ASN A C 1
ATOM 1739 O O . ASN A 1 226 ? 5.290 10.979 15.416 1.00 96.69 226 ASN A O 1
ATOM 1743 N N . GLU A 1 227 ? 4.305 12.990 15.309 1.00 95.62 227 GLU A N 1
ATOM 1744 C CA . GLU A 1 227 ? 4.724 13.430 16.648 1.00 95.62 227 GLU A CA 1
ATOM 1745 C C . GLU A 1 227 ? 4.264 12.459 17.742 1.00 95.62 227 GLU A C 1
ATOM 1747 O O . GLU A 1 227 ? 5.029 12.127 18.649 1.00 95.62 227 GLU A O 1
ATOM 1752 N N . ARG A 1 228 ? 3.034 11.947 17.628 1.00 95.25 228 ARG A N 1
ATOM 1753 C CA . ARG A 1 228 ? 2.475 10.992 18.590 1.00 95.25 228 ARG A CA 1
ATOM 1754 C C . ARG A 1 228 ? 3.234 9.665 18.625 1.00 95.25 228 ARG A C 1
ATOM 1756 O O . ARG A 1 228 ? 3.360 9.076 19.698 1.00 95.25 228 ARG A O 1
ATOM 1763 N N . TRP A 1 229 ? 3.701 9.181 17.475 1.00 95.69 229 TRP A N 1
ATOM 1764 C CA . TRP A 1 229 ? 4.170 7.798 17.328 1.00 95.69 229 TRP A CA 1
ATOM 1765 C C . TRP A 1 229 ? 5.672 7.645 17.072 1.00 95.69 229 TRP A C 1
ATOM 1767 O O . TRP A 1 229 ? 6.185 6.537 17.182 1.00 95.69 229 TRP A O 1
ATOM 1777 N N . ILE A 1 230 ? 6.405 8.723 16.793 1.00 94.56 230 ILE A N 1
ATOM 1778 C CA . ILE A 1 230 ? 7.838 8.677 16.453 1.00 94.56 230 ILE A CA 1
ATOM 1779 C C . ILE A 1 230 ? 8.725 8.039 17.531 1.00 94.56 230 ILE A C 1
ATOM 1781 O O . ILE A 1 230 ? 9.696 7.358 17.214 1.00 94.56 230 ILE A O 1
ATOM 1785 N N . ALA A 1 231 ? 8.387 8.234 18.806 1.00 91.75 231 ALA A N 1
ATOM 1786 C CA . ALA A 1 231 ? 9.142 7.692 19.936 1.00 91.75 231 ALA A CA 1
ATOM 1787 C C . ALA A 1 231 ? 8.666 6.293 20.370 1.00 91.75 231 ALA A C 1
ATOM 1789 O O . ALA A 1 231 ? 9.197 5.730 21.330 1.00 91.75 231 ALA A O 1
ATOM 1790 N N . VAL A 1 232 ? 7.646 5.739 19.708 1.00 89.56 232 VAL A N 1
ATOM 1791 C CA . VAL A 1 232 ? 7.043 4.458 20.074 1.00 89.56 232 VAL A CA 1
ATOM 1792 C C . VAL A 1 232 ? 7.754 3.327 19.335 1.00 89.56 232 VAL A C 1
ATOM 1794 O O . VAL A 1 232 ? 7.783 3.284 18.111 1.00 89.56 232 VAL A O 1
ATOM 1797 N N . THR A 1 233 ? 8.334 2.395 20.091 1.00 82.81 233 THR A N 1
ATOM 1798 C CA . THR A 1 233 ? 9.144 1.295 19.542 1.00 82.81 233 THR A CA 1
ATOM 1799 C C . THR A 1 233 ? 8.324 0.092 19.087 1.00 82.81 233 THR A C 1
ATOM 1801 O O . THR A 1 233 ? 8.801 -0.684 18.264 1.00 82.81 233 THR A O 1
ATOM 1804 N N . GLU A 1 234 ? 7.110 -0.080 19.616 1.00 85.62 234 GLU A N 1
ATOM 1805 C CA . GLU A 1 234 ? 6.209 -1.181 19.263 1.00 85.62 234 GLU A CA 1
ATOM 1806 C C . GLU A 1 234 ? 4.832 -0.649 18.834 1.00 85.62 234 GLU A C 1
ATOM 1808 O O . GLU A 1 234 ? 4.263 0.189 19.540 1.00 85.62 234 GLU A O 1
ATOM 1813 N N . PRO A 1 235 ? 4.266 -1.127 17.709 1.00 84.88 235 PRO A N 1
ATOM 1814 C CA . PRO A 1 235 ? 2.952 -0.700 17.236 1.00 84.88 235 PRO A CA 1
ATOM 1815 C C . PRO A 1 235 ? 1.860 -0.925 18.290 1.00 84.88 235 PRO A C 1
ATOM 1817 O O . PRO A 1 235 ? 1.534 -2.058 18.641 1.00 84.88 235 PRO A O 1
ATOM 1820 N N . THR A 1 236 ? 1.263 0.157 18.786 1.00 93.94 236 THR A N 1
ATOM 1821 C CA . THR A 1 236 ? 0.072 0.066 19.643 1.00 93.94 236 THR A CA 1
ATOM 1822 C C . THR A 1 236 ? -1.189 -0.100 18.794 1.00 93.94 236 THR A C 1
ATOM 1824 O O . THR A 1 236 ? -1.191 0.205 17.603 1.00 93.94 236 THR A O 1
ATOM 1827 N N . LEU A 1 237 ? -2.300 -0.515 19.410 1.00 96.31 237 LEU A N 1
ATOM 1828 C CA . LEU A 1 237 ? -3.585 -0.588 18.709 1.00 96.31 237 LEU A CA 1
ATOM 1829 C C . LEU A 1 237 ? -3.990 0.763 18.094 1.00 96.31 237 LEU A C 1
ATOM 1831 O O . LEU A 1 237 ? -4.401 0.811 16.940 1.00 96.31 237 LEU A O 1
ATOM 1835 N N . GLY A 1 238 ? -3.816 1.861 18.840 1.00 96.62 238 GLY A N 1
ATOM 1836 C CA . GLY A 1 238 ? -4.118 3.206 18.343 1.00 96.62 238 GLY A CA 1
ATOM 1837 C C . GLY A 1 238 ? -3.255 3.592 17.143 1.00 96.62 238 GLY A C 1
ATOM 1838 O O . GLY A 1 238 ? -3.769 4.145 16.182 1.00 96.62 238 GLY A O 1
ATOM 1839 N N . TYR A 1 239 ? -1.968 3.230 17.152 1.00 96.62 239 TYR A N 1
ATOM 1840 C CA . TYR A 1 239 ? -1.084 3.435 16.002 1.00 96.62 239 TYR A CA 1
ATOM 1841 C C . TYR A 1 239 ? -1.590 2.702 14.754 1.00 96.62 239 TYR A C 1
ATOM 1843 O O . TYR A 1 239 ? -1.606 3.286 13.672 1.00 96.62 239 TYR A O 1
ATOM 1851 N N . LEU A 1 240 ? -2.008 1.441 14.904 1.00 97.44 240 LEU A N 1
ATOM 1852 C CA . LEU A 1 240 ? -2.433 0.607 13.780 1.00 97.44 240 LEU A CA 1
ATOM 1853 C C . LEU A 1 240 ? -3.779 1.065 13.194 1.00 97.44 240 LEU A C 1
ATOM 1855 O O . LEU A 1 240 ? -3.908 1.140 11.976 1.00 97.44 240 LEU A O 1
ATOM 1859 N N . ILE A 1 241 ? -4.758 1.414 14.035 1.00 98.06 241 ILE A N 1
ATOM 1860 C CA . ILE A 1 241 ? -6.059 1.926 13.571 1.00 98.06 241 ILE A CA 1
ATOM 1861 C C . ILE A 1 241 ? -5.884 3.306 12.925 1.00 98.06 241 ILE A C 1
ATOM 1863 O O . ILE A 1 241 ? -6.209 3.476 11.750 1.00 98.06 241 ILE A O 1
ATOM 1867 N N . ASP A 1 242 ? -5.292 4.265 13.655 1.00 97.81 242 ASP A N 1
ATOM 1868 C CA . ASP A 1 242 ? -5.098 5.634 13.158 1.00 97.81 242 ASP A CA 1
ATOM 1869 C C . ASP A 1 242 ? -4.258 5.639 11.870 1.00 97.81 242 ASP A C 1
ATOM 1871 O O . ASP A 1 242 ? -4.447 6.490 11.003 1.00 97.81 242 ASP A O 1
ATOM 1875 N N . GLY A 1 243 ? -3.301 4.713 11.750 1.00 98.00 243 GLY A N 1
ATOM 1876 C CA . GLY A 1 243 ? -2.442 4.585 10.580 1.00 98.00 243 GLY A CA 1
ATOM 1877 C C . GLY A 1 243 ? -3.178 4.091 9.334 1.00 98.00 243 GLY A C 1
ATOM 1878 O O . GLY A 1 243 ? -2.961 4.655 8.264 1.00 98.00 243 GLY A O 1
ATOM 1879 N N . HIS A 1 244 ? -4.091 3.120 9.451 1.00 98.50 244 HIS A N 1
ATOM 1880 C CA . HIS A 1 244 ? -4.933 2.692 8.323 1.00 98.50 244 HIS A CA 1
ATOM 1881 C C . HIS A 1 244 ? -5.895 3.801 7.878 1.00 98.50 244 HIS A C 1
ATOM 1883 O O . HIS A 1 244 ? -5.983 4.093 6.684 1.00 98.50 244 HIS A O 1
ATOM 1889 N N . ASP A 1 245 ? -6.529 4.500 8.821 1.00 98.50 245 ASP A N 1
ATOM 1890 C CA . ASP A 1 245 ? -7.394 5.651 8.517 1.00 98.50 245 ASP A CA 1
ATOM 1891 C C . ASP A 1 245 ? -6.622 6.799 7.850 1.00 98.50 245 ASP A C 1
ATOM 1893 O O . ASP A 1 245 ? -7.110 7.476 6.936 1.00 98.50 245 ASP A O 1
ATOM 1897 N N . LEU A 1 246 ? -5.394 7.047 8.309 1.00 98.50 246 LEU A N 1
ATOM 1898 C CA . LEU A 1 246 ? -4.522 8.056 7.723 1.00 98.50 246 LEU A CA 1
ATOM 1899 C C . LEU A 1 246 ? -4.027 7.630 6.338 1.00 98.50 246 LEU A C 1
ATOM 1901 O O . LEU A 1 246 ? -3.994 8.466 5.437 1.00 98.50 246 LEU A O 1
ATOM 1905 N N . ALA A 1 247 ? -3.715 6.349 6.138 1.00 98.50 247 ALA A N 1
ATOM 1906 C CA . ALA A 1 247 ? -3.361 5.799 4.836 1.00 98.50 247 ALA A CA 1
ATOM 1907 C C . ALA A 1 247 ? -4.515 5.944 3.830 1.00 98.50 247 ALA A C 1
ATOM 1909 O O . ALA A 1 247 ? -4.278 6.408 2.717 1.00 98.50 247 ALA A O 1
ATOM 1910 N N . ALA A 1 248 ? -5.765 5.686 4.238 1.00 98.69 248 ALA A N 1
ATOM 1911 C CA . ALA A 1 248 ? -6.955 5.930 3.416 1.00 98.69 248 ALA A CA 1
ATOM 1912 C C . ALA A 1 248 ? -7.080 7.406 2.989 1.00 98.69 248 ALA A C 1
ATOM 1914 O O . ALA A 1 248 ? -7.373 7.720 1.830 1.00 98.69 248 ALA A O 1
ATOM 1915 N N . ALA A 1 249 ? -6.828 8.332 3.920 1.00 98.62 249 ALA A N 1
ATOM 1916 C CA . ALA A 1 249 ? -6.871 9.766 3.643 1.00 98.62 249 ALA A CA 1
ATOM 1917 C C . ALA A 1 249 ? -5.753 10.208 2.683 1.00 98.62 249 ALA A C 1
ATOM 1919 O O . ALA A 1 249 ? -6.014 10.986 1.767 1.00 98.62 249 ALA A O 1
ATOM 1920 N N . VAL A 1 250 ? -4.533 9.681 2.846 1.00 98.06 250 VAL A N 1
ATOM 1921 C CA . VAL A 1 250 ? -3.432 9.913 1.897 1.00 98.06 250 VAL A CA 1
ATOM 1922 C C . VAL A 1 250 ? -3.787 9.347 0.529 1.00 98.06 250 VAL A C 1
ATOM 1924 O O . VAL A 1 250 ? -3.690 10.079 -0.451 1.00 98.06 250 VAL A O 1
ATOM 1927 N N . GLN A 1 251 ? -4.264 8.101 0.461 1.00 98.31 251 GLN A N 1
ATOM 1928 C CA . GLN A 1 251 ? -4.656 7.430 -0.780 1.00 98.31 251 GLN A CA 1
ATOM 1929 C C . GLN A 1 251 ? -5.680 8.258 -1.567 1.00 98.31 251 GLN A C 1
ATOM 1931 O O . GLN A 1 251 ? -5.536 8.433 -2.775 1.00 98.31 251 GLN A O 1
ATOM 1936 N N . THR A 1 252 ? -6.667 8.825 -0.867 1.00 98.38 252 THR A N 1
ATOM 1937 C CA . THR A 1 252 ? -7.700 9.699 -1.445 1.00 98.38 252 THR A CA 1
ATOM 1938 C C . THR A 1 252 ? -7.109 10.911 -2.169 1.00 98.38 252 THR A C 1
ATOM 1940 O O . THR A 1 252 ? -7.595 11.276 -3.238 1.00 98.38 252 THR A O 1
ATOM 1943 N N . GLU A 1 253 ? -6.072 11.541 -1.610 1.00 97.81 253 GLU A N 1
ATOM 1944 C CA . GLU A 1 253 ? -5.473 12.750 -2.189 1.00 97.81 253 GLU A CA 1
ATOM 1945 C C . GLU A 1 253 ? -4.411 12.448 -3.253 1.00 97.81 253 GLU A C 1
ATOM 1947 O O . GLU A 1 253 ? -4.316 13.180 -4.237 1.00 97.81 253 GLU A O 1
ATOM 1952 N N . VAL A 1 254 ? -3.639 11.365 -3.098 1.00 96.69 254 VAL A N 1
ATOM 1953 C CA . VAL A 1 254 ? -2.586 11.000 -4.064 1.00 96.69 254 VAL A CA 1
ATOM 1954 C C . VAL A 1 254 ? -3.119 10.275 -5.304 1.00 96.69 254 VAL A C 1
ATOM 1956 O O . VAL A 1 254 ? -2.425 10.198 -6.318 1.00 96.69 254 VAL A O 1
ATOM 1959 N N . GLY A 1 255 ? -4.355 9.774 -5.246 1.00 97.12 255 GLY A N 1
ATOM 1960 C CA . GLY A 1 255 ? -5.024 9.118 -6.364 1.00 97.12 255 GLY A CA 1
ATOM 1961 C C . GLY A 1 255 ? -4.669 7.632 -6.522 1.00 97.12 255 GLY A C 1
ATOM 1962 O O . GLY A 1 255 ? -3.914 7.079 -5.730 1.00 97.12 255 GLY A O 1
ATOM 1963 N N . PRO A 1 256 ? -5.240 6.953 -7.531 1.00 95.31 256 PRO A N 1
ATOM 1964 C CA . PRO A 1 256 ? -5.211 5.488 -7.656 1.00 95.31 256 PRO A CA 1
ATOM 1965 C C . PRO A 1 256 ? -3.880 4.903 -8.151 1.00 95.31 256 PRO A C 1
ATOM 1967 O O . PRO A 1 256 ? -3.661 3.700 -8.036 1.00 95.31 256 PRO A O 1
ATOM 1970 N N . ASP A 1 257 ? -3.007 5.728 -8.732 1.00 94.19 257 ASP A N 1
ATOM 1971 C CA . ASP A 1 257 ? -1.765 5.266 -9.370 1.00 94.19 257 ASP A CA 1
ATOM 1972 C C . ASP A 1 257 ? -0.597 5.131 -8.379 1.00 94.19 257 ASP A C 1
ATOM 1974 O O . ASP A 1 257 ? 0.446 4.560 -8.707 1.00 94.19 257 ASP A O 1
ATOM 1978 N N . ILE A 1 258 ? -0.765 5.659 -7.164 1.00 95.75 258 ILE A N 1
ATOM 1979 C CA . ILE A 1 258 ? 0.222 5.593 -6.089 1.00 95.75 258 ILE A CA 1
ATOM 1980 C C . ILE A 1 258 ? -0.319 4.674 -5.004 1.00 95.75 258 ILE A C 1
ATOM 1982 O O . ILE A 1 258 ? -1.363 4.952 -4.427 1.00 95.75 258 ILE A O 1
ATOM 1986 N N . GLN A 1 259 ? 0.400 3.602 -4.689 1.00 96.25 259 GLN A N 1
ATOM 1987 C CA . GLN A 1 259 ? 0.012 2.704 -3.602 1.00 96.25 259 GLN A CA 1
ATOM 1988 C C . GLN A 1 259 ? 0.474 3.269 -2.261 1.00 96.25 259 GLN A C 1
ATOM 1990 O O . GLN A 1 259 ? 1.677 3.460 -2.053 1.00 96.25 259 GLN A O 1
ATOM 1995 N N . VAL A 1 260 ? -0.462 3.502 -1.345 1.00 97.69 260 VAL A N 1
ATOM 1996 C CA . VAL A 1 260 ? -0.148 3.833 0.046 1.00 97.69 260 VAL A CA 1
ATOM 1997 C C . VAL A 1 260 ? -0.065 2.544 0.859 1.00 97.69 260 VAL A C 1
ATOM 1999 O O . VAL A 1 260 ? -0.989 1.741 0.896 1.00 97.69 260 VAL A O 1
ATOM 2002 N N . LEU A 1 261 ? 1.078 2.328 1.496 1.00 97.25 261 LEU A N 1
ATOM 2003 C CA . LEU A 1 261 ? 1.408 1.126 2.250 1.00 97.25 261 LEU A CA 1
ATOM 2004 C C . LEU A 1 261 ? 1.426 1.458 3.738 1.00 97.25 261 LEU A C 1
ATOM 2006 O O . LEU A 1 261 ? 1.980 2.480 4.152 1.00 97.25 261 LEU A O 1
ATOM 2010 N N . PHE A 1 262 ? 0.834 0.578 4.535 1.00 97.25 262 PHE A N 1
ATOM 2011 C CA . PHE A 1 262 ? 0.832 0.630 5.991 1.00 97.25 262 PHE A CA 1
ATOM 2012 C C . PHE A 1 262 ? 0.465 -0.766 6.532 1.00 97.25 262 PHE A C 1
ATOM 2014 O O . PHE A 1 262 ? -0.381 -1.432 5.928 1.00 97.25 262 PHE A O 1
ATOM 2021 N N . PRO A 1 263 ? 1.057 -1.241 7.646 1.00 95.00 263 PRO A N 1
ATOM 2022 C CA . PRO A 1 263 ? 2.081 -0.603 8.489 1.00 95.00 263 PRO A CA 1
ATOM 2023 C C . PRO A 1 263 ? 3.525 -0.834 8.021 1.00 95.00 263 PRO A C 1
ATOM 2025 O O . PRO A 1 263 ? 4.479 -0.419 8.676 1.00 95.00 263 PRO A O 1
ATOM 2028 N N . GLU A 1 264 ? 3.711 -1.545 6.916 1.00 93.56 264 GLU A N 1
ATOM 2029 C CA . GLU A 1 264 ? 5.017 -1.986 6.439 1.00 93.56 264 GLU A CA 1
ATOM 2030 C C . GLU A 1 264 ? 5.015 -2.147 4.917 1.00 93.56 264 GLU A C 1
ATOM 2032 O O . GLU A 1 264 ? 3.975 -2.060 4.267 1.00 93.56 264 GLU A O 1
ATOM 2037 N N . ALA A 1 265 ? 6.199 -2.365 4.354 1.00 91.06 265 ALA A N 1
ATOM 2038 C CA . ALA A 1 265 ? 6.395 -2.638 2.940 1.00 91.06 265 ALA A CA 1
ATOM 2039 C C . ALA A 1 265 ? 7.540 -3.636 2.794 1.00 91.06 265 ALA A C 1
ATOM 2041 O O . ALA A 1 265 ? 8.562 -3.495 3.474 1.00 91.06 265 ALA A O 1
ATOM 2042 N N . ASP A 1 266 ? 7.400 -4.605 1.892 1.00 89.12 266 ASP A N 1
ATOM 2043 C CA . ASP A 1 266 ? 8.483 -5.545 1.626 1.00 89.12 266 ASP A CA 1
ATOM 2044 C C . ASP A 1 266 ? 9.677 -4.806 0.999 1.00 89.12 266 ASP A C 1
ATOM 2046 O O . ASP A 1 266 ? 9.573 -4.056 0.018 1.00 89.12 266 ASP A O 1
ATOM 2050 N N . ARG A 1 267 ? 10.862 -5.026 1.568 1.00 83.69 267 ARG A N 1
ATOM 2051 C CA . ARG A 1 267 ? 12.104 -4.493 1.018 1.00 83.69 267 ARG A CA 1
ATOM 2052 C C . ARG A 1 267 ? 12.345 -4.991 -0.406 1.00 83.69 267 ARG A C 1
ATOM 2054 O O . ARG A 1 267 ? 12.857 -4.223 -1.220 1.00 83.69 267 ARG A O 1
ATOM 2061 N N . ALA A 1 268 ? 11.987 -6.237 -0.715 1.00 84.81 268 ALA A N 1
ATOM 2062 C CA . ALA A 1 268 ? 12.180 -6.806 -2.045 1.00 84.81 268 ALA A CA 1
ATOM 2063 C C . ALA A 1 268 ? 11.295 -6.130 -3.102 1.00 84.81 268 ALA A C 1
ATOM 2065 O O . ALA A 1 268 ? 11.740 -5.944 -4.232 1.00 84.81 268 ALA A O 1
ATOM 2066 N N . THR A 1 269 ? 10.077 -5.719 -2.737 1.00 84.88 269 THR A N 1
ATOM 2067 C CA . THR A 1 269 ? 9.149 -5.013 -3.638 1.00 84.88 269 THR A CA 1
ATOM 2068 C C . THR A 1 269 ? 9.464 -3.521 -3.742 1.00 84.88 269 THR A C 1
ATOM 2070 O O . THR A 1 269 ? 9.095 -2.873 -4.719 1.00 84.88 269 THR A O 1
ATOM 2073 N N . SER A 1 270 ? 10.192 -2.983 -2.761 1.00 85.88 270 SER A N 1
ATOM 2074 C CA . SER A 1 270 ? 10.661 -1.593 -2.709 1.00 85.88 270 SER A CA 1
ATOM 2075 C C . SER A 1 270 ? 12.013 -1.375 -3.404 1.00 85.88 270 SER A C 1
ATOM 2077 O O . SER A 1 270 ? 12.603 -0.301 -3.295 1.00 85.88 270 SER A O 1
ATOM 2079 N N . GLN A 1 271 ? 12.540 -2.389 -4.095 1.00 85.94 271 GLN A N 1
ATOM 2080 C CA . GLN A 1 271 ? 13.781 -2.321 -4.865 1.00 85.94 271 GLN A CA 1
ATOM 2081 C C . GLN A 1 271 ? 13.562 -2.934 -6.251 1.00 85.94 271 GLN A C 1
ATOM 2083 O O . GLN A 1 271 ? 12.804 -3.896 -6.377 1.00 85.94 271 GLN A O 1
ATOM 2088 N N . PRO A 1 272 ? 14.240 -2.447 -7.307 1.00 85.62 272 PRO A N 1
ATOM 2089 C CA . PRO A 1 272 ? 14.218 -3.161 -8.572 1.00 85.62 272 PRO A CA 1
ATOM 2090 C C . PRO A 1 272 ? 14.834 -4.557 -8.399 1.00 85.62 272 PRO A C 1
ATOM 2092 O O . PRO A 1 272 ? 15.832 -4.732 -7.679 1.00 85.62 272 PRO A O 1
ATOM 2095 N N . SER A 1 273 ? 14.267 -5.545 -9.098 1.00 84.75 273 SER A N 1
ATOM 2096 C CA . SER A 1 273 ? 14.773 -6.921 -9.085 1.00 84.75 273 SER A CA 1
ATOM 2097 C C . SER A 1 273 ? 16.244 -6.987 -9.507 1.00 84.75 273 SER A C 1
ATOM 2099 O O . SER A 1 273 ? 16.761 -6.090 -10.182 1.00 84.75 273 SER A O 1
ATOM 2101 N N . ASN A 1 274 ? 16.943 -8.056 -9.117 1.00 84.94 274 ASN A N 1
ATOM 2102 C CA . ASN A 1 274 ? 18.343 -8.243 -9.503 1.00 84.94 274 ASN A CA 1
ATOM 2103 C C . ASN A 1 274 ? 18.503 -8.262 -11.032 1.00 84.94 274 ASN A C 1
ATOM 2105 O O . ASN A 1 274 ? 19.459 -7.694 -11.555 1.00 84.94 274 ASN A O 1
ATOM 2109 N N . GLU A 1 275 ? 17.555 -8.873 -11.739 1.00 86.56 275 GLU A N 1
ATOM 2110 C CA . GLU A 1 275 ? 17.490 -8.942 -13.197 1.00 86.56 275 GLU A CA 1
ATOM 2111 C C . GLU A 1 275 ? 17.331 -7.542 -13.799 1.00 86.56 275 GLU A C 1
ATOM 2113 O O . GLU A 1 275 ? 18.094 -7.157 -14.685 1.00 86.56 275 GLU A O 1
ATOM 2118 N N . MET A 1 276 ? 16.388 -6.749 -13.274 1.00 87.19 276 MET A N 1
ATOM 2119 C CA . MET A 1 276 ? 16.133 -5.384 -13.735 1.00 87.19 276 MET A CA 1
ATOM 2120 C C . MET A 1 276 ? 17.351 -4.486 -13.506 1.00 87.19 276 MET A C 1
ATOM 2122 O O . MET A 1 276 ? 17.799 -3.815 -14.433 1.00 87.19 276 MET A O 1
ATOM 2126 N N . ARG A 1 277 ? 17.947 -4.513 -12.304 1.00 88.25 277 ARG A N 1
ATOM 2127 C CA . ARG A 1 277 ? 19.154 -3.722 -11.999 1.00 88.25 277 ARG A CA 1
ATOM 2128 C C . ARG A 1 277 ? 20.287 -4.035 -12.968 1.00 88.25 277 ARG A C 1
ATOM 2130 O O . ARG A 1 277 ? 20.904 -3.125 -13.515 1.00 88.25 277 ARG A O 1
ATOM 2137 N N . GLN A 1 278 ? 20.532 -5.316 -13.226 1.00 86.31 278 GLN A N 1
ATOM 2138 C CA . GLN A 1 278 ? 21.594 -5.731 -14.138 1.00 86.31 278 GLN A CA 1
ATOM 2139 C C . GLN A 1 278 ? 21.306 -5.358 -15.591 1.00 86.31 278 GLN A C 1
ATOM 2141 O O . GLN A 1 278 ? 22.214 -4.898 -16.285 1.00 86.31 278 GLN A O 1
ATOM 2146 N N . MET A 1 279 ? 20.050 -5.479 -16.037 1.00 89.75 279 MET A N 1
ATOM 2147 C CA . MET A 1 279 ? 19.637 -5.002 -17.357 1.00 89.75 279 MET A CA 1
ATOM 2148 C C . MET A 1 279 ? 19.953 -3.515 -17.515 1.00 89.75 279 MET A C 1
ATOM 2150 O O . MET A 1 279 ? 20.616 -3.124 -18.473 1.00 89.75 279 MET A O 1
ATOM 2154 N N . LEU A 1 280 ? 19.499 -2.692 -16.566 1.00 88.94 280 LEU A N 1
ATOM 2155 C CA . LEU A 1 280 ? 19.631 -1.239 -16.629 1.00 88.94 280 LEU A CA 1
ATOM 2156 C C . LEU A 1 280 ? 21.098 -0.806 -16.604 1.00 88.94 280 LEU A C 1
ATOM 2158 O O . LEU A 1 280 ? 21.490 0.008 -17.440 1.00 88.94 280 LEU A O 1
ATOM 2162 N N . HIS A 1 281 ? 21.925 -1.406 -15.742 1.00 88.56 281 HIS A N 1
ATOM 2163 C CA . HIS A 1 281 ? 23.365 -1.137 -15.721 1.00 88.56 281 HIS A CA 1
ATOM 2164 C C . HIS A 1 281 ? 24.038 -1.464 -17.059 1.00 88.56 281 HIS A C 1
ATOM 2166 O O . HIS A 1 281 ? 24.828 -0.661 -17.560 1.00 88.56 281 HIS A O 1
ATOM 2172 N N . ARG A 1 282 ? 23.701 -2.602 -17.685 1.00 89.81 282 ARG A N 1
ATOM 2173 C CA . ARG A 1 282 ? 24.262 -2.960 -18.996 1.00 89.81 282 ARG A CA 1
ATOM 2174 C C . ARG A 1 282 ? 23.798 -2.002 -20.097 1.00 89.81 282 ARG A C 1
ATOM 2176 O O . ARG A 1 282 ? 24.614 -1.583 -20.916 1.00 89.81 282 ARG A O 1
ATOM 2183 N N . VAL A 1 283 ? 22.521 -1.606 -20.106 1.00 88.94 283 VAL A N 1
ATOM 2184 C CA . VAL A 1 283 ? 22.005 -0.615 -21.069 1.00 88.94 283 VAL A CA 1
ATOM 2185 C C . VAL A 1 283 ? 22.714 0.733 -20.905 1.00 88.94 283 VAL A C 1
ATOM 2187 O O . VAL A 1 283 ? 23.115 1.332 -21.903 1.00 88.94 283 VAL A O 1
ATOM 2190 N N . GLN A 1 284 ? 22.896 1.207 -19.671 1.00 88.06 284 GLN A N 1
ATOM 2191 C CA . GLN A 1 284 ? 23.606 2.457 -19.382 1.00 88.06 284 GLN A CA 1
ATOM 2192 C C . GLN A 1 284 ? 25.064 2.405 -19.858 1.00 88.06 284 GLN A C 1
ATOM 2194 O O . GLN A 1 284 ? 25.512 3.339 -20.522 1.00 88.06 284 GLN A O 1
ATOM 2199 N N . ALA A 1 285 ? 25.779 1.307 -19.590 1.00 88.12 285 ALA A N 1
ATOM 2200 C CA . ALA A 1 285 ? 27.166 1.128 -20.022 1.00 88.12 285 ALA A CA 1
ATOM 2201 C C . ALA A 1 285 ? 27.312 1.164 -21.553 1.00 88.12 285 ALA A C 1
ATOM 2203 O O . ALA A 1 285 ? 28.192 1.845 -22.077 1.00 88.12 285 ALA A O 1
ATOM 2204 N N . LEU A 1 286 ? 26.413 0.488 -22.279 1.00 87.44 286 LEU A N 1
ATOM 2205 C CA . LEU A 1 286 ? 26.426 0.480 -23.745 1.00 87.44 286 LEU A CA 1
ATOM 2206 C C . LEU A 1 286 ? 26.105 1.858 -24.339 1.00 87.44 286 LEU A C 1
ATOM 2208 O O . LEU A 1 286 ? 26.778 2.286 -25.272 1.00 87.44 286 LEU A O 1
ATOM 2212 N N . ARG A 1 287 ? 25.126 2.580 -23.776 1.00 86.25 287 ARG A N 1
ATOM 2213 C CA . ARG A 1 287 ? 24.793 3.948 -24.215 1.00 86.25 287 ARG A CA 1
ATOM 2214 C C . ARG A 1 287 ? 25.927 4.940 -23.935 1.00 86.25 287 ARG A C 1
ATOM 2216 O O . ARG A 1 287 ? 26.141 5.844 -24.734 1.00 86.25 287 ARG A O 1
ATOM 2223 N N . ALA A 1 288 ? 26.648 4.777 -22.825 1.00 84.81 288 ALA A N 1
ATOM 2224 C CA . ALA A 1 288 ? 27.805 5.610 -22.497 1.00 84.81 288 ALA A CA 1
ATOM 2225 C C . ALA A 1 288 ? 28.986 5.374 -23.457 1.00 84.81 288 ALA A C 1
ATOM 2227 O O . ALA A 1 288 ? 29.666 6.330 -23.830 1.00 84.81 288 ALA A O 1
ATOM 2228 N N . ALA A 1 289 ? 29.201 4.125 -23.886 1.00 83.69 289 ALA A N 1
ATOM 2229 C CA . ALA A 1 289 ? 30.208 3.789 -24.891 1.00 83.69 289 ALA A CA 1
ATOM 2230 C C . ALA A 1 289 ? 29.887 4.418 -26.260 1.00 83.69 289 ALA A C 1
ATOM 2232 O O . ALA A 1 289 ? 30.774 4.996 -26.875 1.00 83.69 289 ALA A O 1
ATOM 2233 N N . ASP A 1 290 ? 28.619 4.385 -26.687 1.00 75.69 290 ASP A N 1
ATOM 2234 C CA . ASP A 1 290 ? 28.180 4.974 -27.963 1.00 75.69 290 ASP A CA 1
ATOM 2235 C C . ASP A 1 290 ? 28.221 6.518 -27.965 1.00 75.69 290 ASP A C 1
ATOM 2237 O O . ASP A 1 290 ? 28.385 7.134 -29.010 1.00 75.69 290 ASP A O 1
ATOM 2241 N N . GLY A 1 291 ? 28.051 7.165 -26.805 1.00 62.91 291 GLY A N 1
ATOM 2242 C CA . GLY A 1 291 ? 28.115 8.628 -26.667 1.00 62.91 291 GLY A CA 1
ATOM 2243 C C . GLY A 1 291 ? 29.531 9.202 -26.521 1.00 62.91 291 GLY A C 1
ATOM 2244 O O . GLY A 1 291 ? 29.669 10.408 -26.320 1.00 62.91 291 GLY A O 1
ATOM 2245 N N . SER A 1 292 ? 30.558 8.346 -26.556 1.00 55.25 292 SER A N 1
ATOM 2246 C CA . SER A 1 292 ? 31.976 8.717 -26.428 1.00 55.25 292 SER A CA 1
ATOM 2247 C C . SER A 1 292 ? 32.744 8.664 -27.763 1.00 55.25 292 SER A C 1
ATOM 2249 O O . SER A 1 292 ? 33.952 8.913 -27.762 1.00 55.25 292 SER A O 1
ATOM 2251 N N . GLU A 1 293 ? 32.063 8.348 -28.873 1.00 43.53 293 GLU A N 1
ATOM 2252 C CA . GLU A 1 293 ? 32.556 8.431 -30.265 1.00 43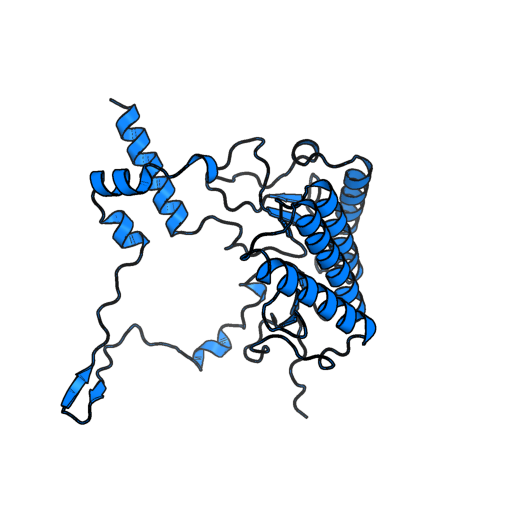.53 293 GLU A CA 1
ATOM 2253 C C . GLU A 1 293 ? 32.101 9.729 -30.953 1.00 43.53 293 GLU A C 1
ATOM 2255 O O . GLU A 1 293 ? 32.908 10.286 -31.734 1.00 43.53 293 GLU A O 1
#

Radius of gyration: 23.31 Å; chains: 1; bounding box: 54×72×54 Å